Protein AF-A0A7R9IM80-F1 (afdb_monomer)

Nearest PDB structures (foldseek):
  7urf-assembly1_A  TM=5.739E-01  e=1.496E-06  Homo sapiens

Secondary structure (DSSP, 8-state):
--SSTTSGGG--S--THHHHHHHHHHHHHHHHHTHHHHHHHHHHHHHHHHHHHTT--HHHHHHHHHHHHHHHH-THHHHHTT--HHHHHHHHHHHHHHHHHHHHHHHHHHHSPP----HHHHHHHHHHHT-GGGSSSS----HHHIIIIIIIS--HHHHHHHHHHHHHHHHHHHHHHHHHHHHHHHHTT--PPPPPPPGGG---HHHHHHHH-HHHHHHHHHTHHHHHHHHHHHHHHHHHHHHHHHHSSS--

Foldseek 3Di:
DPPPPPPVVPDPPQDLVLLVVLLVVLLVVLCVLQNDVLSVVLVVLLVVLLVVLLVLDPVVLVVSLVVLVVVLPPCVVVVVRPDDPRSSLQSSLLSVLLSVLSSLVSVVSSVDPDDDDDPSVSSLSSSLSRRPVPRRHDDDDHSVCCCVVRRRPDDPVNVVVVVVVVLQVVLVVQQVPVVVVCVVCVVVVHNDDDAADDPVVDPDPVCRCCRRPVPVVVVCVVVVVVVVVVVVVVVVVVVVVVVVVVVVPPDD

Radius of gyration: 26.06 Å; Cα contacts (8 Å, |Δi|>4): 182; chains: 1; bounding box: 86×68×61 Å

Solvent-accessible surface area (backbone atoms only — not comparable to full-atom values): 14458 Å² total; per-residue (Å²): 146,87,78,77,81,72,66,75,81,65,67,76,71,85,61,66,60,60,31,51,48,36,32,51,54,34,50,53,51,35,39,71,61,51,26,65,68,54,42,52,58,57,50,49,55,50,55,50,46,57,62,53,37,74,70,56,44,67,66,60,53,51,49,52,50,52,49,50,53,50,54,71,70,41,65,70,62,60,65,73,65,76,63,57,75,66,38,46,52,51,50,52,39,31,40,56,46,31,52,52,42,38,50,52,42,36,52,53,54,51,71,43,78,94,72,82,92,47,70,71,56,52,47,43,49,47,14,58,43,34,30,57,89,41,32,67,57,64,80,89,74,53,61,66,57,43,51,49,65,58,52,68,64,58,48,73,68,52,52,55,50,49,56,49,49,52,55,49,50,53,49,49,52,47,47,54,57,51,41,53,55,34,54,53,36,43,73,73,74,38,91,52,72,78,74,53,52,62,69,92,77,52,91,45,74,85,51,38,51,57,45,44,39,47,61,61,41,55,49,54,64,72,47,44,67,65,65,43,52,70,51,49,65,54,55,57,54,55,51,54,54,54,56,55,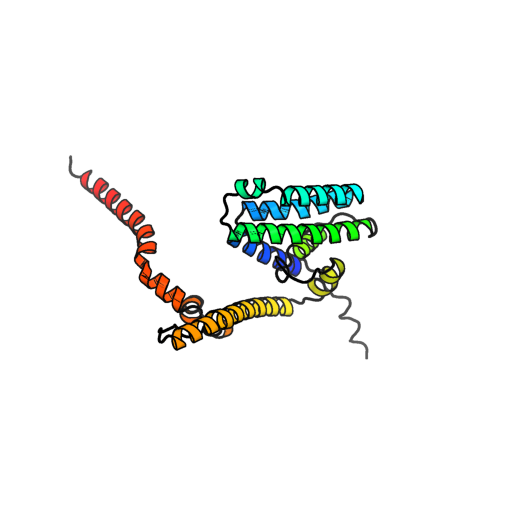59,65,65,70,72,80,82,126

pLDDT: mean 79.19, std 17.47, range [33.47, 96.19]

Mean predicted aligned error: 13.37 Å

Organism: NCBI:txid61484

Sequence (252 aa):
MVQADNEENNMPGPSNVVPVWYLSVSLLFMLINVGLHGTVYVLILPCALYLLSELRSCTIIWGTVLAAIFILNVEHIMISFDLAEGPHYMLFLCQAWTIIRSLNFSLDRIAAPVSIPNLSELITMLAYCFYFPTLILGPLLTYQNFKTGVVAEMGSWSLYGLGYCMGQFFMLKYVVMYGLMGTIARAENINAPQHPKCIARISLYSDMWRYFDEGLYRFLLRWDTFLKFGRFQQHDFTVSLYTQYSIGVDLG

InterPro domains:
  IPR004299 Membrane bound O-acyl transferase, MBOAT [PF03062] (64-176)
  IPR051085 Membrane-bound O-acyltransferase [PTHR13285] (154-222)

Structure (mmCIF, N/CA/C/O backbone):
data_AF-A0A7R9IM80-F1
#
_entry.id   AF-A0A7R9IM80-F1
#
loop_
_atom_site.group_PDB
_atom_site.id
_atom_site.type_symbol
_atom_site.label_atom_id
_atom_site.label_alt_id
_atom_site.label_comp_id
_atom_site.label_asym_id
_atom_site.label_entity_id
_atom_site.label_seq_id
_atom_site.pdbx_PDB_ins_code
_atom_site.Cartn_x
_atom_site.Cartn_y
_atom_site.Cartn_z
_atom_site.occupancy
_atom_site.B_iso_or_equiv
_atom_site.auth_seq_id
_atom_site.auth_comp_id
_atom_site.auth_asym_id
_atom_site.auth_atom_id
_atom_site.pdbx_PDB_model_num
ATOM 1 N N . MET A 1 1 ? -45.362 -5.734 -9.317 1.00 38.69 1 MET A N 1
ATOM 2 C CA . MET A 1 1 ? -44.543 -4.697 -8.650 1.00 38.69 1 MET A CA 1
ATOM 3 C C . MET A 1 1 ? -44.110 -5.176 -7.254 1.00 38.69 1 MET A C 1
ATOM 5 O O . MET A 1 1 ? -44.214 -4.424 -6.303 1.00 38.69 1 MET A O 1
ATOM 9 N N . VAL A 1 2 ? -43.672 -6.441 -7.120 1.00 43.28 2 VAL A N 1
ATOM 10 C CA . VAL A 1 2 ? -43.334 -7.090 -5.826 1.00 43.28 2 VAL A CA 1
ATOM 11 C C . VAL A 1 2 ? -42.156 -8.062 -6.024 1.00 43.28 2 VAL A C 1
ATOM 13 O O . VAL A 1 2 ? -42.229 -9.233 -5.678 1.00 43.28 2 VAL A O 1
ATOM 16 N N . GLN A 1 3 ? -41.092 -7.629 -6.704 1.00 35.62 3 GLN A N 1
ATOM 17 C CA . GLN A 1 3 ? -39.962 -8.528 -6.998 1.00 35.62 3 GLN A CA 1
ATOM 18 C C . GLN A 1 3 ? -38.580 -7.869 -6.913 1.00 35.62 3 GLN A C 1
ATOM 20 O O . GLN A 1 3 ? -37.598 -8.534 -7.202 1.00 35.62 3 GLN A O 1
ATOM 25 N N . ALA A 1 4 ? -38.497 -6.603 -6.489 1.00 41.38 4 ALA A N 1
ATOM 26 C CA . ALA A 1 4 ? -37.225 -5.891 -6.331 1.00 41.38 4 ALA A CA 1
ATOM 27 C C . ALA A 1 4 ? -36.682 -5.909 -4.885 1.00 41.38 4 ALA A C 1
ATOM 29 O O . ALA A 1 4 ? -35.484 -5.760 -4.697 1.00 41.38 4 ALA A O 1
ATOM 30 N N . ASP A 1 5 ? -37.520 -6.175 -3.875 1.00 37.12 5 ASP A N 1
ATOM 31 C CA . ASP A 1 5 ? -37.133 -6.002 -2.459 1.00 37.12 5 ASP A CA 1
ATOM 32 C C . ASP A 1 5 ? -36.542 -7.266 -1.798 1.00 37.12 5 ASP A C 1
ATOM 34 O O . ASP A 1 5 ? -36.168 -7.246 -0.627 1.00 37.12 5 ASP A O 1
ATOM 38 N N . ASN A 1 6 ? -36.447 -8.390 -2.520 1.00 34.50 6 ASN A N 1
ATOM 39 C CA . ASN A 1 6 ? -35.966 -9.661 -1.954 1.00 34.50 6 ASN A CA 1
ATOM 40 C C . ASN A 1 6 ? -34.487 -9.972 -2.241 1.00 34.50 6 ASN A C 1
ATOM 42 O O . ASN A 1 6 ? -33.955 -10.906 -1.645 1.00 34.50 6 ASN A O 1
ATOM 46 N N . GLU A 1 7 ? -33.807 -9.215 -3.107 1.00 39.25 7 GLU A N 1
ATOM 47 C CA . GLU A 1 7 ? -32.375 -9.430 -3.393 1.00 39.25 7 GLU A CA 1
ATOM 48 C C . GLU A 1 7 ? -31.441 -8.636 -2.467 1.00 39.25 7 GLU A C 1
ATOM 50 O O . GLU A 1 7 ? -30.290 -9.025 -2.279 1.00 39.25 7 GLU A O 1
ATOM 55 N N . GLU A 1 8 ? -31.933 -7.586 -1.802 1.00 36.44 8 GLU A N 1
ATOM 56 C CA . GLU A 1 8 ? -31.120 -6.762 -0.893 1.00 36.44 8 GLU A CA 1
ATOM 57 C C . GLU A 1 8 ? -30.824 -7.466 0.449 1.00 36.44 8 GLU A C 1
ATOM 59 O O . GLU A 1 8 ? -29.822 -7.188 1.106 1.00 36.44 8 GLU A O 1
ATOM 64 N N . ASN A 1 9 ? -31.633 -8.467 0.818 1.00 33.47 9 ASN A N 1
ATOM 65 C CA . ASN A 1 9 ? -31.502 -9.222 2.071 1.00 33.47 9 ASN A CA 1
ATOM 66 C C . ASN A 1 9 ? -30.551 -10.430 1.996 1.00 33.47 9 ASN A C 1
ATOM 68 O O . ASN A 1 9 ? -30.439 -11.176 2.968 1.00 33.47 9 ASN A O 1
ATOM 72 N N . ASN A 1 10 ? -29.870 -10.639 0.865 1.00 35.62 10 ASN A N 1
ATOM 73 C CA . ASN A 1 10 ? -28.963 -11.773 0.676 1.00 35.62 10 ASN A CA 1
ATOM 74 C C . ASN A 1 10 ? -27.544 -11.343 0.279 1.00 35.62 10 ASN A C 1
ATOM 76 O O . ASN A 1 10 ? -26.810 -12.120 -0.333 1.00 35.62 10 ASN A O 1
ATOM 80 N N . MET A 1 11 ? -27.144 -10.111 0.621 1.00 43.19 11 MET A N 1
ATOM 81 C CA . MET A 1 11 ? -25.744 -9.716 0.503 1.00 43.19 11 MET A CA 1
ATOM 82 C C . MET A 1 11 ? -24.905 -10.587 1.451 1.00 43.19 11 MET A C 1
ATOM 84 O O . MET A 1 11 ? -25.090 -10.511 2.671 1.00 43.19 11 MET A O 1
ATOM 88 N N . PRO A 1 12 ? -23.996 -11.434 0.929 1.00 48.28 12 PRO A N 1
ATOM 89 C CA . PRO A 1 12 ? -23.088 -12.186 1.780 1.00 48.28 12 PRO A CA 1
ATOM 90 C C . PRO A 1 12 ? -22.301 -11.190 2.636 1.00 48.28 12 PRO A C 1
ATOM 92 O O . PRO A 1 12 ? -21.860 -10.153 2.137 1.00 48.28 12 PRO A O 1
ATOM 95 N N . GLY A 1 13 ? -22.151 -11.491 3.931 1.00 51.50 13 GLY A N 1
ATOM 96 C CA . GLY A 1 13 ? -21.386 -10.655 4.859 1.00 51.50 13 GLY A CA 1
ATOM 97 C C . GLY A 1 13 ? -20.002 -10.298 4.297 1.00 51.50 13 GLY A C 1
ATOM 98 O O . GLY A 1 13 ? -19.501 -11.019 3.430 1.00 51.50 13 GLY A O 1
ATOM 99 N N . PRO A 1 14 ? -19.378 -9.199 4.764 1.00 56.97 14 PRO A N 1
ATOM 100 C CA . PRO A 1 14 ? -18.196 -8.613 4.137 1.00 56.97 14 PRO A CA 1
ATOM 101 C C . PRO A 1 14 ? -17.131 -9.683 3.912 1.00 56.97 14 PRO A C 1
ATOM 103 O O . PRO A 1 14 ? -16.528 -10.207 4.851 1.00 56.97 14 PRO A O 1
ATOM 106 N N . SER A 1 15 ? -16.954 -10.066 2.649 1.00 69.12 15 SER A N 1
ATOM 107 C CA . SER A 1 15 ? -16.045 -11.148 2.314 1.00 69.12 15 SER A CA 1
ATOM 108 C C . SER A 1 15 ? -14.614 -10.660 2.535 1.00 69.12 15 SER A C 1
ATOM 110 O O . SER A 1 15 ? -14.188 -9.645 1.986 1.00 69.12 15 SER A O 1
ATOM 112 N N . ASN A 1 16 ? -13.833 -11.399 3.324 1.00 80.69 16 ASN A N 1
ATOM 113 C CA . ASN A 1 16 ? -12.427 -11.056 3.573 1.00 80.69 16 ASN A CA 1
ATOM 114 C C . ASN A 1 16 ? -11.543 -11.222 2.319 1.00 80.69 16 ASN A C 1
ATOM 116 O O . ASN A 1 16 ? -10.345 -10.968 2.375 1.00 80.69 16 ASN A O 1
ATOM 120 N N . VAL A 1 17 ? -12.113 -11.640 1.185 1.00 85.19 17 VAL A N 1
ATOM 121 C CA . VAL A 1 17 ? -11.394 -11.940 -0.057 1.00 85.19 17 VAL A CA 1
ATOM 122 C C . VAL A 1 17 ? -10.680 -10.703 -0.598 1.00 85.19 17 VAL A C 1
ATOM 124 O O . VAL A 1 17 ? -9.496 -10.779 -0.919 1.00 85.19 17 VAL A O 1
ATOM 127 N N . VAL A 1 18 ? -11.367 -9.559 -0.660 1.00 86.06 18 VAL A N 1
ATOM 128 C CA . VAL A 1 18 ? -10.803 -8.317 -1.211 1.00 86.06 18 VAL A CA 1
ATOM 129 C C . VAL A 1 18 ? -9.655 -7.783 -0.336 1.00 86.06 18 VAL A C 1
ATOM 131 O O . VAL A 1 18 ? -8.563 -7.571 -0.869 1.00 86.06 18 VAL A O 1
ATOM 134 N N . PRO A 1 19 ? -9.814 -7.640 0.998 1.00 89.88 19 PRO A N 1
ATOM 135 C CA . PRO A 1 19 ? -8.701 -7.300 1.885 1.00 89.88 19 PRO A CA 1
ATOM 136 C C . PRO A 1 19 ? -7.502 -8.252 1.779 1.00 89.88 19 PRO A C 1
ATOM 138 O O . PRO A 1 19 ? -6.363 -7.798 1.671 1.00 89.88 19 PRO A O 1
ATOM 141 N N . VAL A 1 20 ? -7.748 -9.569 1.770 1.00 90.44 20 VAL A N 1
ATOM 142 C CA . VAL A 1 20 ? -6.684 -10.582 1.664 1.00 90.44 20 VAL A CA 1
ATOM 143 C C . VAL A 1 20 ? -5.943 -10.459 0.337 1.00 90.44 20 VAL A C 1
ATOM 145 O O . VAL A 1 20 ? -4.715 -10.529 0.320 1.00 90.44 20 VAL A O 1
ATOM 148 N N . TRP A 1 21 ? -6.662 -10.224 -0.762 1.00 88.69 21 TRP A N 1
ATOM 149 C CA . TRP A 1 21 ? -6.054 -10.003 -2.068 1.00 88.69 21 TRP A CA 1
ATOM 150 C C . TRP A 1 21 ? -5.096 -8.808 -2.047 1.00 88.69 21 TRP A C 1
ATOM 152 O O . TRP A 1 21 ? -3.919 -8.973 -2.370 1.00 88.69 21 TRP A O 1
ATOM 162 N N . TYR A 1 22 ? -5.553 -7.633 -1.599 1.00 89.69 22 TYR A N 1
ATOM 163 C CA . TYR A 1 22 ? -4.697 -6.443 -1.524 1.00 89.69 22 TYR A CA 1
ATOM 164 C C . TYR A 1 22 ? -3.470 -6.657 -0.647 1.00 89.69 22 TYR A C 1
ATOM 166 O O . TYR A 1 22 ? -2.357 -6.324 -1.057 1.00 89.69 22 TYR A O 1
ATOM 174 N N . LEU A 1 23 ? -3.669 -7.253 0.531 1.00 93.00 23 LEU A N 1
ATOM 175 C CA . LEU A 1 23 ? -2.577 -7.562 1.440 1.00 93.00 23 LEU A CA 1
ATOM 176 C C . LEU A 1 23 ? -1.569 -8.510 0.777 1.00 93.00 23 LEU A C 1
ATOM 178 O O . LEU A 1 23 ? -0.372 -8.248 0.819 1.00 93.00 23 LEU A O 1
ATOM 182 N N . SER A 1 24 ? -2.034 -9.566 0.106 1.00 92.00 24 SER A N 1
ATOM 183 C CA . SER A 1 24 ? -1.156 -10.538 -0.556 1.00 92.00 24 SER A CA 1
ATOM 184 C C . SER A 1 24 ? -0.311 -9.914 -1.672 1.00 92.00 24 SER A C 1
ATOM 186 O O . SER A 1 24 ? 0.896 -10.148 -1.727 1.00 92.00 24 SER A O 1
ATOM 188 N N . VAL A 1 25 ? -0.911 -9.063 -2.512 1.00 90.62 25 VAL A N 1
ATOM 189 C CA . VAL A 1 25 ? -0.217 -8.382 -3.615 1.00 90.62 25 VAL A CA 1
ATOM 190 C C . VAL A 1 25 ? 0.841 -7.422 -3.076 1.00 90.62 25 VAL A C 1
ATOM 192 O O . VAL A 1 25 ? 1.983 -7.438 -3.540 1.00 90.62 25 VAL A O 1
ATOM 195 N N . SER A 1 26 ? 0.494 -6.617 -2.072 1.00 93.12 26 SER A N 1
ATOM 196 C CA . SER A 1 26 ? 1.428 -5.661 -1.476 1.00 93.12 26 SER A CA 1
ATOM 197 C C . SER A 1 26 ? 2.561 -6.341 -0.715 1.00 93.12 26 SER A C 1
ATOM 199 O O . SER A 1 26 ? 3.707 -5.907 -0.822 1.00 93.12 26 SER A O 1
ATOM 201 N N . LEU A 1 27 ? 2.281 -7.431 0.004 1.00 94.00 27 LEU A N 1
ATOM 202 C CA . LEU A 1 27 ? 3.319 -8.210 0.681 1.00 94.00 27 LEU A CA 1
ATOM 203 C C . LEU A 1 27 ? 4.260 -8.879 -0.314 1.00 94.00 27 LEU A C 1
ATOM 205 O O . LEU A 1 27 ? 5.471 -8.813 -0.129 1.00 94.00 27 LEU A O 1
ATOM 209 N N . LEU A 1 28 ? 3.736 -9.459 -1.396 1.00 93.50 28 LEU A N 1
ATOM 210 C CA . LEU A 1 28 ? 4.568 -10.020 -2.458 1.00 93.50 28 LEU A CA 1
ATOM 211 C C . LEU A 1 28 ? 5.473 -8.948 -3.079 1.00 93.50 28 LEU A C 1
ATOM 213 O O . LEU A 1 28 ? 6.667 -9.176 -3.263 1.00 93.50 28 LEU A O 1
ATOM 217 N N . PHE A 1 29 ? 4.926 -7.764 -3.357 1.00 90.69 29 PHE A N 1
ATOM 218 C CA . PHE A 1 29 ? 5.700 -6.639 -3.872 1.00 90.69 29 PHE A CA 1
ATOM 219 C C . PHE A 1 29 ? 6.821 -6.218 -2.908 1.00 90.69 29 PHE A C 1
ATOM 221 O O . P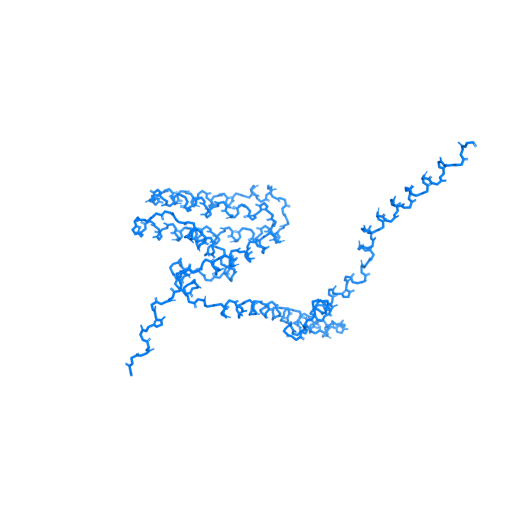HE A 1 29 ? 7.961 -6.041 -3.340 1.00 90.69 29 PHE A O 1
ATOM 228 N N . MET A 1 30 ? 6.528 -6.099 -1.612 1.00 90.31 30 MET A N 1
ATOM 229 C CA . MET A 1 30 ? 7.526 -5.751 -0.595 1.00 90.31 30 MET A CA 1
ATOM 230 C C . MET A 1 30 ? 8.601 -6.834 -0.452 1.00 90.31 30 MET A C 1
ATOM 232 O O . MET A 1 30 ? 9.787 -6.512 -0.405 1.00 90.31 30 MET A O 1
ATOM 236 N N . LEU A 1 31 ? 8.213 -8.112 -0.485 1.00 91.69 31 LEU A N 1
ATOM 237 C CA . LEU A 1 31 ? 9.147 -9.238 -0.435 1.00 91.69 31 LEU A CA 1
ATOM 238 C C . LEU A 1 31 ? 10.114 -9.239 -1.624 1.00 91.69 31 LEU A C 1
ATOM 240 O O . LEU A 1 31 ? 11.288 -9.538 -1.437 1.00 91.69 31 LEU A O 1
ATOM 244 N N . IL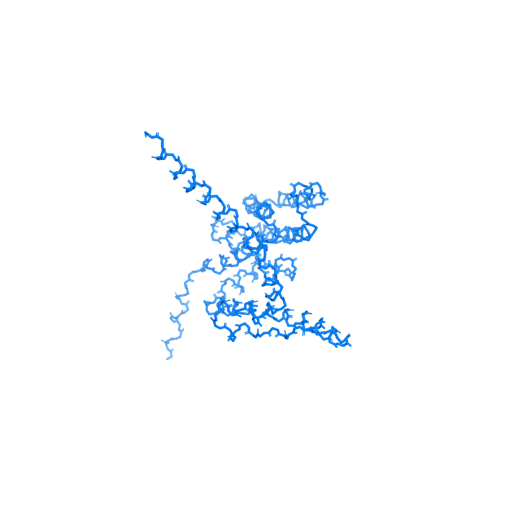E A 1 32 ? 9.647 -8.880 -2.823 1.00 89.06 32 ILE A N 1
ATOM 245 C CA . ILE A 1 32 ? 10.491 -8.828 -4.026 1.00 89.06 32 ILE A CA 1
ATOM 246 C C . ILE A 1 32 ? 11.437 -7.619 -4.003 1.00 89.06 32 ILE A C 1
ATOM 248 O O . ILE A 1 32 ? 12.593 -7.751 -4.393 1.00 89.06 32 ILE A O 1
ATOM 252 N N . ASN A 1 33 ? 10.961 -6.444 -3.577 1.00 85.12 33 ASN A N 1
ATOM 253 C CA . ASN A 1 33 ? 11.733 -5.198 -3.702 1.00 85.12 33 ASN A CA 1
ATOM 254 C C . ASN A 1 33 ? 12.621 -4.899 -2.489 1.00 85.12 33 ASN A C 1
ATOM 256 O O . ASN A 1 33 ? 13.682 -4.304 -2.646 1.00 85.12 33 ASN A O 1
ATOM 260 N N . VAL A 1 34 ? 12.184 -5.280 -1.289 1.00 85.69 34 VAL A N 1
ATOM 261 C CA . VAL A 1 34 ? 12.857 -4.962 -0.019 1.00 85.69 34 VAL A CA 1
ATOM 262 C C . VAL A 1 34 ? 13.361 -6.230 0.681 1.00 85.69 34 VAL A C 1
ATOM 264 O O . VAL A 1 34 ? 14.281 -6.177 1.492 1.00 85.69 34 VAL A O 1
ATOM 267 N N . GLY A 1 35 ? 12.790 -7.393 0.372 1.00 87.75 35 GLY A N 1
ATOM 268 C CA . GLY A 1 35 ? 13.150 -8.653 1.016 1.00 87.75 35 GLY A CA 1
ATOM 269 C C . GLY A 1 35 ? 12.370 -8.925 2.304 1.00 87.75 35 GLY A C 1
ATOM 270 O O . GLY A 1 35 ? 11.514 -8.151 2.746 1.00 87.75 35 GLY A O 1
ATOM 271 N N . LEU A 1 36 ? 12.663 -10.075 2.917 1.00 88.75 36 LEU A N 1
ATOM 272 C CA . LEU A 1 36 ? 11.927 -10.584 4.078 1.00 88.75 36 LEU A CA 1
ATOM 273 C C . LEU A 1 36 ? 12.078 -9.684 5.309 1.00 88.75 36 LEU A C 1
ATOM 275 O O . LEU A 1 36 ? 11.080 -9.336 5.936 1.00 88.75 36 LEU A O 1
ATOM 279 N N . HIS A 1 37 ? 13.306 -9.280 5.636 1.00 86.38 37 HIS A N 1
ATOM 280 C CA . HIS A 1 37 ? 13.594 -8.504 6.845 1.00 86.38 37 HIS A CA 1
ATOM 281 C C . HIS A 1 37 ? 12.881 -7.148 6.851 1.00 86.38 37 HIS A C 1
ATOM 283 O O . HIS A 1 37 ? 12.208 -6.818 7.827 1.00 86.38 37 HIS A O 1
ATOM 289 N N . GLY A 1 38 ? 12.949 -6.403 5.743 1.00 88.12 38 GLY A N 1
ATOM 290 C CA . GLY A 1 38 ? 12.239 -5.130 5.620 1.00 88.12 38 GLY A CA 1
ATOM 291 C C . GLY A 1 38 ? 10.720 -5.303 5.630 1.00 88.12 38 GLY A C 1
ATOM 292 O O . GLY A 1 38 ? 10.021 -4.532 6.280 1.00 88.12 38 GLY A O 1
ATOM 293 N N . THR A 1 39 ? 10.194 -6.357 4.997 1.00 91.44 39 THR A N 1
ATOM 294 C CA . THR A 1 39 ? 8.747 -6.636 5.020 1.00 91.44 39 THR A CA 1
ATOM 295 C C . THR A 1 39 ? 8.248 -6.922 6.439 1.00 91.44 39 THR A C 1
ATOM 297 O O . THR A 1 39 ? 7.226 -6.378 6.857 1.00 91.44 39 THR A O 1
ATOM 300 N N . VAL A 1 40 ? 8.986 -7.730 7.209 1.00 92.06 40 VAL A N 1
ATOM 301 C CA . VAL A 1 40 ? 8.666 -8.006 8.618 1.00 92.06 40 VAL A CA 1
ATOM 302 C C . VAL A 1 40 ? 8.743 -6.726 9.451 1.00 92.06 40 VAL A C 1
ATOM 304 O O . VAL A 1 40 ? 7.832 -6.465 10.232 1.00 92.06 40 VAL A O 1
ATOM 307 N N . TYR A 1 41 ? 9.769 -5.895 9.245 1.00 90.38 41 TYR A N 1
ATOM 308 C CA . TYR A 1 41 ? 9.905 -4.608 9.930 1.00 90.38 41 TYR A CA 1
ATOM 309 C C . TYR A 1 41 ? 8.676 -3.704 9.731 1.00 90.38 41 TYR A C 1
ATOM 311 O O . TYR A 1 41 ? 8.118 -3.214 10.715 1.00 90.38 41 TYR A O 1
ATOM 319 N N . VAL A 1 42 ? 8.190 -3.557 8.491 1.00 91.94 42 VAL A N 1
ATOM 320 C CA . VAL A 1 42 ? 7.011 -2.716 8.208 1.00 91.94 42 VAL A CA 1
ATOM 321 C C . VAL A 1 42 ? 5.727 -3.294 8.797 1.00 91.94 42 VAL A C 1
ATOM 323 O O . VAL A 1 42 ? 4.845 -2.540 9.199 1.00 91.94 42 VAL A O 1
ATOM 326 N N . LEU A 1 43 ? 5.615 -4.621 8.901 1.00 94.38 43 LEU A N 1
ATOM 327 C CA . LEU A 1 43 ? 4.443 -5.290 9.473 1.00 94.38 43 LEU A CA 1
ATOM 328 C C . LEU A 1 43 ? 4.343 -5.188 10.998 1.00 94.38 43 LEU A C 1
ATOM 330 O O . LEU A 1 43 ? 3.235 -5.234 11.535 1.00 94.38 43 LEU A O 1
ATOM 334 N N . ILE A 1 44 ? 5.466 -5.051 11.707 1.00 93.12 44 ILE A N 1
ATOM 335 C CA . ILE A 1 44 ? 5.471 -5.024 13.177 1.00 93.12 44 ILE A CA 1
ATOM 336 C C . ILE A 1 44 ? 4.653 -3.845 13.709 1.00 93.12 44 ILE A C 1
ATOM 338 O O . ILE A 1 44 ? 3.829 -4.025 14.605 1.00 93.12 44 ILE A O 1
ATOM 342 N N . LEU A 1 45 ? 4.844 -2.649 13.150 1.00 93.75 45 LEU A N 1
ATOM 343 C CA . LEU A 1 45 ? 4.185 -1.439 13.640 1.00 93.75 45 LEU A CA 1
ATOM 344 C C . LEU A 1 45 ? 2.643 -1.475 13.556 1.00 93.75 45 LEU A C 1
ATOM 346 O O . LEU A 1 45 ? 2.012 -1.250 14.590 1.00 93.75 45 LEU A O 1
ATOM 350 N N . PRO A 1 46 ? 2.003 -1.725 12.393 1.00 95.50 46 PRO A N 1
ATOM 351 C CA . PRO A 1 46 ? 0.543 -1.759 12.303 1.00 95.50 46 PRO A CA 1
ATOM 352 C C . PRO A 1 46 ? -0.054 -2.852 13.198 1.00 95.50 46 PRO A C 1
ATOM 354 O O . PRO A 1 46 ? -1.076 -2.622 13.843 1.00 95.50 46 PRO A O 1
ATOM 357 N N . CYS A 1 47 ? 0.606 -4.010 13.311 1.00 95.12 47 CYS A N 1
ATOM 358 C CA . CYS A 1 47 ? 0.194 -5.077 14.224 1.00 95.12 47 CYS A CA 1
ATOM 359 C C . CYS A 1 47 ? 0.286 -4.647 15.697 1.00 95.12 47 CYS A C 1
ATOM 361 O O . CYS A 1 47 ? -0.645 -4.880 16.467 1.00 95.12 47 CYS A O 1
ATOM 363 N N . ALA A 1 48 ? 1.376 -3.985 16.096 1.00 94.62 48 ALA A N 1
ATOM 364 C CA . ALA A 1 48 ? 1.541 -3.480 17.455 1.00 94.62 48 ALA A CA 1
ATOM 365 C C . ALA A 1 48 ? 0.500 -2.400 17.791 1.00 94.62 48 ALA A C 1
ATOM 367 O O . ALA A 1 48 ? -0.124 -2.459 18.849 1.00 94.62 48 ALA A O 1
ATOM 368 N N . LEU A 1 49 ? 0.260 -1.449 16.882 1.00 94.62 49 LEU A N 1
ATOM 369 C CA . LEU A 1 49 ? -0.738 -0.393 17.076 1.00 94.62 49 LEU A CA 1
ATOM 370 C C . LEU A 1 49 ? -2.169 -0.938 17.127 1.00 94.62 49 LEU A C 1
ATOM 372 O O . LEU A 1 49 ? -2.959 -0.435 17.920 1.00 94.62 49 LEU A O 1
ATOM 376 N N . TYR A 1 50 ? -2.490 -1.998 16.376 1.00 94.56 50 TYR A N 1
ATOM 377 C CA . TYR A 1 50 ? -3.769 -2.702 16.520 1.00 94.56 50 TYR A CA 1
ATOM 378 C C . TYR A 1 50 ? -3.976 -3.200 17.953 1.00 94.56 50 TYR A C 1
ATOM 380 O O . TYR A 1 50 ? -4.982 -2.882 18.580 1.00 94.56 50 TYR A O 1
ATOM 388 N N . LEU A 1 51 ? -2.992 -3.920 18.500 1.00 93.81 51 LEU A N 1
ATOM 389 C CA . LEU A 1 51 ? -3.074 -4.468 19.855 1.00 93.81 51 LEU A CA 1
ATOM 390 C C . LEU A 1 51 ? -3.118 -3.366 20.921 1.00 93.81 51 LEU A C 1
ATOM 392 O O . LEU A 1 51 ? -3.890 -3.453 21.871 1.00 93.81 51 LEU A O 1
ATOM 396 N N . LEU A 1 52 ? -2.324 -2.305 20.758 1.00 94.38 52 LEU A N 1
ATOM 397 C CA . LEU A 1 52 ? -2.315 -1.169 21.684 1.00 94.38 52 LEU A CA 1
ATOM 398 C C . LEU A 1 52 ? -3.595 -0.328 21.598 1.00 94.38 52 LEU A C 1
ATOM 400 O O . LEU A 1 52 ? -3.962 0.311 22.585 1.00 94.38 52 LEU A O 1
ATOM 404 N N . SER A 1 53 ? -4.298 -0.341 20.460 1.00 92.69 53 SER A N 1
ATOM 405 C CA . SER A 1 53 ? -5.571 0.374 20.304 1.00 92.69 53 SER A CA 1
ATOM 406 C C . SER A 1 53 ? -6.677 -0.177 21.213 1.00 92.69 53 SER A C 1
ATOM 408 O O . SER A 1 53 ? -7.567 0.577 21.609 1.00 92.69 53 SER A O 1
ATOM 410 N N . GLU A 1 54 ? -6.558 -1.433 21.661 1.00 90.38 54 GLU A N 1
ATOM 411 C CA . GLU A 1 54 ? -7.455 -2.046 22.652 1.00 90.38 54 GLU A CA 1
ATOM 412 C C . GLU A 1 54 ? -7.363 -1.372 24.033 1.00 90.38 54 GLU A C 1
ATOM 414 O O . GLU A 1 54 ? -8.329 -1.368 24.793 1.00 90.38 54 GLU A O 1
ATOM 419 N N . LEU A 1 55 ? -6.233 -0.722 24.349 1.00 91.25 55 LEU A N 1
ATOM 420 C CA . LEU A 1 55 ? -6.063 0.051 25.588 1.00 91.25 55 LEU A CA 1
ATOM 421 C C . LEU A 1 55 ? -6.796 1.400 25.552 1.00 91.25 55 LEU A C 1
ATOM 423 O O . LEU A 1 55 ? -6.889 2.081 26.572 1.00 91.25 55 LEU A O 1
ATOM 427 N N . ARG A 1 56 ? -7.279 1.808 24.372 1.00 90.69 56 ARG A N 1
ATOM 428 C CA . ARG A 1 56 ? -8.066 3.024 24.121 1.00 90.69 56 ARG A CA 1
ATOM 429 C C . ARG A 1 56 ? -7.465 4.333 24.652 1.00 90.69 56 ARG A C 1
ATOM 431 O O . ARG A 1 56 ? -8.182 5.297 24.909 1.00 90.69 56 ARG A O 1
ATOM 438 N N . SER A 1 57 ? -6.144 4.386 24.798 1.00 93.31 57 SER A N 1
ATOM 439 C CA . SER A 1 57 ? -5.424 5.555 25.301 1.00 93.31 57 SER A CA 1
ATOM 440 C C . SER A 1 57 ? -4.715 6.290 24.170 1.00 93.31 57 SER A C 1
ATOM 442 O O . SER A 1 57 ? -3.769 5.767 23.577 1.00 93.31 57 SER A O 1
ATOM 444 N N . CYS A 1 58 ? -5.116 7.540 23.914 1.00 94.12 58 CYS A N 1
ATOM 445 C CA . CYS A 1 58 ? -4.456 8.394 22.924 1.00 94.12 58 CYS A CA 1
ATOM 446 C C . CYS A 1 58 ? -2.961 8.564 23.226 1.00 94.12 58 CYS A C 1
ATOM 448 O O . CYS A 1 58 ? -2.148 8.531 22.309 1.00 94.12 58 CYS A O 1
ATOM 450 N N . THR A 1 59 ? -2.581 8.697 24.500 1.00 92.81 59 THR A N 1
ATOM 451 C CA . THR A 1 59 ? -1.184 8.912 24.903 1.00 92.81 59 THR A CA 1
ATOM 452 C C . THR A 1 59 ? -0.290 7.732 24.530 1.00 92.81 59 THR A C 1
ATOM 454 O O . THR A 1 59 ? 0.820 7.942 24.048 1.00 92.81 59 THR A O 1
ATOM 457 N N . ILE A 1 60 ? -0.773 6.496 24.701 1.00 94.56 60 ILE A N 1
ATOM 458 C CA . ILE A 1 60 ? -0.011 5.288 24.343 1.00 94.56 60 ILE A CA 1
ATOM 459 C C . ILE A 1 60 ? 0.190 5.217 22.825 1.00 94.56 60 ILE A C 1
ATOM 461 O O . ILE A 1 60 ? 1.302 4.954 22.363 1.00 94.56 60 ILE A O 1
ATOM 465 N N . ILE A 1 61 ? -0.861 5.501 22.049 1.00 95.31 61 ILE A N 1
ATOM 466 C CA . ILE A 1 61 ? -0.789 5.513 20.582 1.00 95.31 61 ILE A CA 1
ATOM 467 C C . ILE A 1 61 ? 0.178 6.591 20.089 1.00 95.31 61 ILE A C 1
ATOM 469 O O . ILE A 1 61 ? 1.099 6.281 19.335 1.00 95.31 61 ILE A O 1
ATOM 473 N N . TRP A 1 62 ? 0.025 7.834 20.553 1.00 94.31 62 TRP A N 1
ATOM 474 C CA . TRP A 1 62 ? 0.920 8.933 20.183 1.00 94.31 62 TRP A CA 1
ATOM 475 C C . TRP A 1 62 ? 2.366 8.658 20.597 1.00 94.31 62 TRP A C 1
ATOM 477 O O . TRP A 1 62 ? 3.268 8.874 19.795 1.00 94.31 62 TRP A O 1
ATOM 487 N N . GLY A 1 63 ? 2.595 8.121 21.800 1.00 95.62 63 GLY A N 1
ATOM 488 C CA . GLY A 1 63 ? 3.929 7.734 22.261 1.00 95.62 63 GLY A CA 1
ATOM 489 C C . GLY A 1 63 ? 4.571 6.665 21.374 1.00 95.62 63 GLY A C 1
ATOM 490 O O . GLY A 1 63 ? 5.727 6.805 20.983 1.00 95.62 63 GLY A O 1
ATOM 491 N N . THR A 1 64 ? 3.807 5.641 20.985 1.00 94.12 64 THR A N 1
ATOM 492 C CA . THR A 1 64 ? 4.282 4.570 20.089 1.00 94.12 64 THR A CA 1
ATOM 493 C C . THR A 1 64 ? 4.595 5.104 18.690 1.00 94.12 64 THR A C 1
ATOM 495 O O . THR A 1 64 ? 5.619 4.751 18.109 1.00 94.12 64 THR A O 1
ATOM 498 N N . VAL A 1 65 ? 3.752 5.991 18.155 1.00 94.69 65 VAL A N 1
ATOM 499 C CA . VAL A 1 65 ? 3.973 6.628 16.848 1.00 94.69 65 VAL A CA 1
ATOM 500 C C . VAL A 1 65 ? 5.185 7.556 16.873 1.00 94.69 65 VAL A C 1
ATOM 502 O O . VAL A 1 65 ? 6.005 7.495 15.962 1.00 94.69 65 VAL A O 1
ATOM 505 N N . LEU A 1 66 ? 5.349 8.373 17.916 1.00 94.31 66 LEU A N 1
ATOM 506 C CA . LEU A 1 66 ? 6.524 9.233 18.077 1.00 94.31 66 LEU A CA 1
ATOM 507 C C . LEU A 1 66 ? 7.807 8.408 18.200 1.00 94.31 66 LEU A C 1
ATOM 509 O O . LEU A 1 66 ? 8.805 8.743 17.565 1.00 94.31 66 LEU A O 1
ATOM 513 N N . ALA A 1 67 ? 7.770 7.301 18.946 1.00 92.62 67 ALA A N 1
ATOM 514 C CA . ALA A 1 67 ? 8.883 6.361 19.009 1.00 92.62 67 ALA A CA 1
ATOM 515 C C . ALA A 1 67 ? 9.182 5.750 17.631 1.00 92.62 67 ALA A C 1
ATOM 517 O O . ALA A 1 67 ? 10.340 5.704 17.231 1.00 92.62 67 ALA A O 1
ATOM 518 N N . ALA A 1 68 ? 8.161 5.349 16.866 1.00 91.31 68 ALA A N 1
ATOM 519 C CA . ALA A 1 68 ? 8.335 4.823 15.511 1.00 91.31 68 ALA A CA 1
ATOM 520 C C . ALA A 1 68 ? 8.916 5.866 14.539 1.00 91.31 68 ALA A C 1
ATOM 522 O O . ALA A 1 68 ? 9.777 5.525 13.733 1.00 91.31 68 ALA A O 1
ATOM 523 N N . ILE A 1 69 ? 8.495 7.132 14.632 1.00 91.19 69 ILE A N 1
ATOM 524 C CA . ILE A 1 69 ? 9.064 8.242 13.849 1.00 91.19 69 ILE A CA 1
ATOM 525 C C . ILE A 1 69 ? 10.518 8.488 14.256 1.00 91.19 69 ILE A C 1
ATOM 527 O O . ILE A 1 69 ? 11.367 8.671 13.389 1.00 91.19 69 ILE A O 1
ATOM 531 N N . PHE A 1 70 ? 10.828 8.473 15.552 1.00 89.69 70 PHE A N 1
ATOM 532 C CA . PHE A 1 70 ? 12.202 8.613 16.024 1.00 89.69 70 PHE A CA 1
ATOM 533 C C . PHE A 1 70 ? 13.085 7.485 15.479 1.00 89.69 70 PHE A C 1
ATOM 535 O O . PHE A 1 70 ? 14.101 7.760 14.855 1.00 89.69 70 PHE A O 1
ATOM 542 N N . ILE A 1 71 ? 12.641 6.233 15.616 1.00 86.38 71 ILE A N 1
ATOM 543 C CA . ILE A 1 71 ? 13.287 5.036 15.058 1.00 86.38 71 ILE A CA 1
ATOM 544 C C . ILE A 1 71 ? 13.502 5.182 13.546 1.00 86.38 71 ILE A C 1
ATOM 546 O O . ILE A 1 71 ? 14.588 4.890 13.061 1.00 86.38 71 ILE A O 1
ATOM 550 N N . LEU A 1 72 ? 12.503 5.675 12.808 1.00 84.56 72 LEU A N 1
ATOM 551 C CA . LEU A 1 72 ? 12.599 5.903 11.364 1.00 84.56 72 LEU A CA 1
ATOM 552 C C . LEU A 1 72 ? 13.670 6.946 10.992 1.00 84.56 72 LEU A C 1
ATOM 554 O O . LEU A 1 72 ? 14.288 6.831 9.939 1.00 84.56 72 LEU A O 1
ATOM 558 N N . ASN A 1 73 ? 13.889 7.950 11.845 1.00 82.00 73 ASN A N 1
ATOM 559 C CA . ASN A 1 73 ? 14.907 8.987 11.644 1.00 82.00 73 ASN A CA 1
ATOM 560 C C . ASN A 1 73 ? 16.302 8.573 12.145 1.00 82.00 73 ASN A C 1
ATOM 562 O O . ASN A 1 73 ? 17.280 9.260 11.858 1.00 82.00 73 ASN A O 1
ATOM 566 N N . VAL A 1 74 ? 16.420 7.472 12.891 1.00 82.38 74 VAL A N 1
ATOM 567 C CA . VAL A 1 74 ? 17.718 6.938 13.309 1.00 82.38 74 VAL A CA 1
ATOM 568 C C . VAL A 1 74 ? 18.310 6.135 12.151 1.00 82.38 74 VAL A C 1
ATOM 570 O O . VAL A 1 74 ? 17.941 4.987 11.904 1.00 82.38 74 VAL A O 1
ATOM 573 N N . GLU A 1 75 ? 19.290 6.731 11.469 1.00 63.28 75 GLU A N 1
ATOM 574 C CA . GLU A 1 75 ? 19.998 6.141 10.320 1.00 63.28 75 GLU A CA 1
ATOM 575 C C . GLU A 1 75 ? 20.616 4.759 10.613 1.00 63.28 75 GLU A C 1
ATOM 577 O O . GLU A 1 75 ? 20.858 3.973 9.703 1.00 63.28 75 GLU A O 1
ATOM 582 N N . HIS A 1 76 ? 20.828 4.397 11.881 1.00 61.81 76 HIS A N 1
ATOM 583 C CA . HIS A 1 76 ? 21.451 3.129 12.273 1.00 61.81 76 HIS A CA 1
ATOM 584 C C . HIS A 1 76 ? 20.657 1.871 11.865 1.00 61.81 76 HIS A C 1
ATOM 586 O O . HIS A 1 76 ? 21.242 0.801 11.671 1.00 61.81 76 HIS A O 1
ATOM 592 N N . ILE A 1 77 ? 19.335 1.981 11.697 1.00 60.44 77 ILE A N 1
ATOM 593 C CA . ILE A 1 77 ? 18.504 0.873 11.191 1.00 60.44 77 ILE A CA 1
ATOM 594 C C . ILE A 1 77 ? 18.759 0.634 9.699 1.00 60.44 77 ILE A C 1
ATOM 596 O O . ILE A 1 77 ? 18.694 -0.506 9.243 1.00 60.44 77 ILE A O 1
ATOM 600 N N . MET A 1 78 ? 19.141 1.679 8.960 1.00 54.47 78 MET A N 1
ATOM 601 C CA . MET A 1 78 ? 19.516 1.603 7.547 1.00 54.47 78 MET A CA 1
ATOM 602 C C . MET A 1 78 ? 20.762 0.727 7.351 1.00 54.47 78 MET A C 1
ATOM 604 O O . MET A 1 78 ? 20.770 -0.136 6.483 1.00 54.47 78 MET A O 1
ATOM 608 N N . ILE A 1 79 ? 21.764 0.856 8.226 1.00 57.84 79 ILE A N 1
ATOM 609 C CA . ILE A 1 79 ? 22.995 0.041 8.193 1.00 57.84 79 ILE A CA 1
ATOM 610 C C . ILE A 1 79 ? 22.712 -1.421 8.577 1.00 57.84 79 ILE A C 1
ATOM 612 O O . ILE A 1 79 ? 23.352 -2.342 8.081 1.00 57.84 79 ILE A O 1
ATOM 616 N N . SER A 1 80 ? 21.728 -1.649 9.450 1.00 63.00 80 SER A N 1
ATOM 617 C CA . SER A 1 80 ? 21.452 -2.969 10.036 1.00 63.00 80 SER A CA 1
ATOM 618 C C . SER A 1 80 ? 20.863 -3.981 9.048 1.00 63.00 80 SER A C 1
ATOM 620 O O . SER A 1 80 ? 20.883 -5.178 9.327 1.00 63.00 80 SER A O 1
ATOM 622 N N . PHE A 1 81 ? 20.315 -3.518 7.922 1.00 67.50 81 PHE A N 1
ATOM 623 C CA . PHE A 1 81 ? 19.650 -4.381 6.948 1.00 67.50 81 PHE A CA 1
ATOM 624 C C . PHE A 1 81 ? 20.440 -4.608 5.647 1.00 67.50 81 PHE A C 1
ATOM 626 O O . PHE A 1 81 ? 19.951 -5.359 4.807 1.00 67.50 81 PHE A O 1
ATOM 633 N N . ASP A 1 82 ? 21.620 -3.991 5.487 1.00 67.69 82 ASP A N 1
ATOM 634 C CA . ASP A 1 82 ? 22.531 -4.182 4.338 1.00 67.69 82 ASP A CA 1
ATOM 635 C C . ASP A 1 82 ? 21.824 -4.144 2.962 1.00 67.69 82 ASP A C 1
ATOM 637 O O . ASP A 1 82 ? 22.092 -4.964 2.083 1.00 67.69 82 ASP A O 1
ATOM 641 N N . LEU A 1 83 ? 20.850 -3.237 2.768 1.00 71.19 83 LEU A N 1
ATOM 642 C CA . LEU A 1 83 ? 20.208 -3.091 1.456 1.00 71.19 83 LEU A CA 1
ATOM 643 C C . LEU A 1 83 ? 21.003 -2.128 0.558 1.00 71.19 83 LEU A C 1
ATOM 645 O O . LEU A 1 83 ? 21.860 -1.356 0.977 1.00 71.19 83 LEU A O 1
ATOM 649 N N . ALA A 1 84 ? 20.681 -2.149 -0.733 1.00 70.81 84 ALA A N 1
ATOM 650 C CA . ALA A 1 84 ? 21.085 -1.090 -1.649 1.00 70.81 84 ALA A CA 1
ATOM 651 C C . ALA A 1 84 ? 20.266 0.198 -1.408 1.00 70.81 84 ALA A C 1
ATOM 653 O O . ALA A 1 84 ? 19.141 0.151 -0.901 1.00 70.81 84 ALA A O 1
ATOM 654 N N . GLU A 1 85 ? 20.787 1.351 -1.847 1.00 73.88 85 GLU A N 1
ATOM 655 C CA . GLU A 1 85 ? 20.161 2.677 -1.660 1.00 73.88 85 GLU A CA 1
ATOM 656 C C . GLU A 1 85 ? 18.691 2.746 -2.133 1.00 73.88 85 GLU A C 1
ATOM 658 O O . GLU A 1 85 ? 17.844 3.355 -1.479 1.00 73.88 85 GLU A O 1
ATOM 663 N N . GLY A 1 86 ? 18.355 2.082 -3.246 1.00 79.31 86 GLY A N 1
ATOM 664 C CA . GLY A 1 86 ? 16.997 2.078 -3.810 1.00 79.31 86 GLY A CA 1
ATOM 665 C C . GLY A 1 86 ? 15.947 1.415 -2.900 1.00 79.31 86 GLY A C 1
ATOM 666 O O . GLY A 1 86 ? 14.995 2.082 -2.482 1.00 79.31 86 GLY A O 1
ATOM 667 N N . PRO A 1 87 ? 16.097 0.119 -2.564 1.00 81.88 87 PRO A N 1
ATOM 668 C CA . PRO A 1 87 ? 15.230 -0.577 -1.610 1.00 81.88 87 PRO A CA 1
ATOM 669 C C . PRO A 1 87 ? 15.127 0.103 -0.240 1.00 81.88 87 PRO A C 1
ATOM 671 O O . PRO A 1 87 ? 14.050 0.096 0.360 1.00 81.88 87 PRO A O 1
ATOM 674 N N . HIS A 1 88 ? 16.206 0.736 0.235 1.00 81.69 88 HIS A N 1
ATOM 675 C CA . HIS A 1 88 ? 16.181 1.527 1.466 1.00 81.69 88 HIS A CA 1
ATOM 676 C C . HIS A 1 88 ? 15.188 2.686 1.398 1.00 81.69 88 HIS A C 1
ATOM 678 O O . HIS A 1 88 ? 14.373 2.855 2.307 1.00 81.69 88 HIS A O 1
ATOM 684 N N . TYR A 1 89 ? 15.209 3.456 0.309 1.00 83.81 89 TYR A N 1
ATOM 685 C CA . TYR A 1 89 ? 14.282 4.570 0.131 1.00 83.81 89 TYR A CA 1
ATOM 686 C C . TYR A 1 89 ? 12.822 4.097 0.050 1.00 83.81 89 TYR A C 1
ATOM 688 O O . TYR A 1 89 ? 11.933 4.691 0.664 1.00 83.81 89 TYR A O 1
ATOM 696 N N . MET A 1 90 ? 12.567 2.983 -0.648 1.00 86.75 90 MET A N 1
ATOM 697 C CA . MET A 1 90 ? 11.226 2.386 -0.709 1.00 86.75 90 MET A CA 1
ATOM 698 C C . MET A 1 90 ? 10.739 1.926 0.670 1.00 86.75 90 MET A C 1
ATOM 700 O O . MET A 1 90 ? 9.584 2.175 1.016 1.00 86.75 90 MET A O 1
ATOM 704 N N . LEU A 1 91 ? 11.613 1.299 1.466 1.00 87.00 91 LEU A N 1
ATOM 705 C CA . LEU A 1 91 ? 11.313 0.879 2.835 1.00 87.00 91 LEU A CA 1
ATOM 706 C C . LEU A 1 91 ? 10.973 2.078 3.727 1.00 87.00 91 LEU A C 1
ATOM 708 O O . LEU A 1 91 ? 9.954 2.050 4.416 1.00 87.00 91 LEU A O 1
ATOM 712 N N . PHE A 1 92 ? 11.779 3.142 3.669 1.00 87.94 92 PHE A N 1
ATOM 713 C CA . PHE A 1 92 ? 11.549 4.373 4.425 1.00 87.94 92 PHE A CA 1
ATOM 714 C C . PHE A 1 92 ? 10.181 4.993 4.104 1.00 87.94 92 PHE A C 1
ATOM 716 O O . PHE A 1 92 ? 9.391 5.259 5.012 1.00 87.94 92 PHE A O 1
ATOM 723 N N . LEU A 1 93 ? 9.863 5.168 2.816 1.00 90.00 93 LEU A N 1
ATOM 724 C CA . LEU A 1 93 ? 8.579 5.733 2.390 1.00 90.00 93 LEU A CA 1
ATOM 725 C C . LEU A 1 93 ? 7.396 4.843 2.779 1.00 90.00 93 LEU A C 1
ATOM 727 O O . LEU A 1 93 ? 6.391 5.334 3.297 1.00 90.00 93 LEU A O 1
ATOM 731 N N . CYS A 1 94 ? 7.520 3.530 2.567 1.00 91.19 94 CYS A N 1
ATOM 732 C CA . CYS A 1 94 ? 6.481 2.579 2.946 1.00 91.19 94 CYS A CA 1
ATOM 733 C C . CYS A 1 94 ? 6.229 2.613 4.460 1.00 91.19 94 CYS A C 1
ATOM 735 O O . CYS A 1 94 ? 5.075 2.607 4.896 1.00 91.19 94 CYS A O 1
ATOM 737 N N . GLN A 1 95 ? 7.290 2.700 5.267 1.00 90.75 95 GLN A N 1
ATOM 738 C CA . GLN A 1 95 ? 7.181 2.812 6.718 1.00 90.75 95 GLN A CA 1
ATOM 739 C C . GLN A 1 95 ? 6.495 4.119 7.129 1.00 90.75 95 GLN A C 1
ATOM 741 O O . GLN A 1 95 ? 5.565 4.087 7.937 1.00 90.75 95 GLN A O 1
ATOM 746 N N . ALA A 1 96 ? 6.898 5.253 6.550 1.00 91.06 96 ALA A N 1
ATOM 747 C CA . ALA A 1 96 ? 6.300 6.558 6.827 1.00 91.06 96 ALA A CA 1
ATOM 748 C C . ALA A 1 96 ? 4.785 6.562 6.555 1.00 91.06 96 ALA A C 1
ATOM 750 O O . ALA A 1 96 ? 3.993 6.993 7.395 1.00 91.06 96 ALA A O 1
ATOM 751 N N . TRP A 1 97 ? 4.357 6.021 5.413 1.00 93.56 97 TRP A N 1
ATOM 752 C CA . TRP A 1 97 ? 2.934 5.908 5.077 1.00 93.56 97 TRP A CA 1
ATOM 753 C C . TRP A 1 97 ? 2.180 4.915 5.953 1.00 93.56 97 TRP A C 1
ATOM 755 O O . TRP A 1 97 ? 1.040 5.182 6.345 1.00 93.56 97 TRP A O 1
ATOM 765 N N . THR A 1 98 ? 2.818 3.809 6.328 1.00 93.69 98 THR A N 1
ATOM 766 C CA . THR A 1 98 ? 2.221 2.830 7.242 1.00 93.69 98 THR A CA 1
ATOM 767 C C . THR A 1 98 ? 2.004 3.428 8.634 1.00 93.69 98 THR A C 1
ATOM 769 O O . THR A 1 98 ? 0.946 3.194 9.223 1.00 93.69 98 THR A O 1
ATOM 772 N N . ILE A 1 99 ? 2.934 4.256 9.138 1.00 93.62 99 ILE A N 1
ATOM 773 C CA . ILE A 1 99 ? 2.781 4.990 10.409 1.00 93.62 99 ILE A CA 1
ATOM 774 C C . ILE A 1 99 ? 1.502 5.836 10.387 1.00 93.62 99 ILE A C 1
ATOM 776 O O . ILE A 1 99 ? 0.673 5.726 11.291 1.00 93.62 99 ILE A O 1
ATOM 780 N N . ILE A 1 100 ? 1.314 6.644 9.340 1.00 93.81 100 ILE A N 1
ATOM 781 C CA . ILE A 1 100 ? 0.173 7.566 9.241 1.00 93.81 100 ILE A CA 1
ATOM 782 C C . ILE A 1 100 ? -1.152 6.804 9.161 1.00 93.81 100 ILE A C 1
ATOM 784 O O . ILE A 1 100 ? -2.104 7.143 9.866 1.00 93.81 100 ILE A O 1
ATOM 788 N N . ARG A 1 101 ? -1.224 5.745 8.345 1.00 94.31 101 ARG A N 1
ATOM 789 C CA . ARG A 1 101 ? -2.444 4.929 8.220 1.00 94.31 101 ARG A CA 1
ATOM 790 C C . ARG A 1 101 ? -2.784 4.214 9.522 1.00 94.31 101 ARG A C 1
ATOM 792 O O . ARG A 1 101 ? -3.939 4.235 9.945 1.00 94.31 101 ARG A O 1
ATOM 799 N N . SER A 1 102 ? -1.779 3.652 10.188 1.00 94.12 102 SER A N 1
ATOM 800 C CA . SER A 1 102 ? -1.961 2.973 11.474 1.00 94.12 102 SER A CA 1
ATOM 801 C C . SER A 1 102 ? -2.427 3.942 12.563 1.00 94.12 102 SER A C 1
ATOM 803 O O . SER A 1 102 ? -3.298 3.595 13.363 1.00 94.12 102 SER A O 1
ATOM 805 N N . LEU A 1 103 ? -1.904 5.175 12.566 1.00 94.56 103 LEU A N 1
ATOM 806 C CA . LEU A 1 103 ? -2.375 6.245 13.446 1.00 94.56 103 LEU A CA 1
ATOM 807 C C . LEU A 1 103 ? -3.837 6.604 13.151 1.00 94.56 103 LEU A C 1
ATOM 809 O O . LEU A 1 103 ? -4.638 6.627 14.082 1.00 94.56 103 LEU A O 1
ATOM 813 N N . ASN A 1 104 ? -4.199 6.821 11.878 1.00 94.69 104 ASN A N 1
ATOM 814 C CA . ASN A 1 104 ? -5.583 7.114 11.488 1.00 94.69 104 ASN A CA 1
ATOM 815 C C . ASN A 1 104 ? -6.543 6.037 12.011 1.00 94.69 104 ASN A C 1
ATOM 817 O O . ASN A 1 104 ? -7.523 6.356 12.676 1.00 94.69 104 ASN A O 1
ATOM 821 N N . PHE A 1 105 ? -6.240 4.761 11.746 1.00 95.00 105 PHE A N 1
ATOM 822 C CA . PHE A 1 105 ? -7.057 3.648 12.232 1.00 95.00 105 PHE A CA 1
ATOM 823 C C . PHE A 1 105 ? -7.172 3.644 13.762 1.00 95.00 105 PHE A C 1
ATOM 825 O O . PHE A 1 105 ? -8.269 3.504 14.296 1.00 95.00 105 PHE A O 1
ATOM 832 N N . SER A 1 106 ? -6.055 3.822 14.472 1.00 94.12 106 SER A N 1
ATOM 833 C CA . SER A 1 106 ? -6.038 3.774 15.938 1.00 94.12 106 SER A CA 1
ATOM 834 C C . SER A 1 106 ? -6.880 4.893 16.557 1.00 94.12 106 SER A C 1
ATOM 836 O O . SER A 1 106 ? -7.599 4.653 17.524 1.00 94.12 106 SER A O 1
ATOM 838 N N . LEU A 1 107 ? -6.836 6.104 15.990 1.00 93.38 107 LEU A N 1
ATOM 839 C CA . LEU A 1 107 ? -7.664 7.228 16.438 1.00 93.38 107 LEU A CA 1
ATOM 840 C C . LEU A 1 107 ? -9.153 6.981 16.165 1.00 93.38 107 LEU A C 1
ATOM 842 O O . LEU A 1 107 ? -9.971 7.171 17.067 1.00 93.38 107 LEU A O 1
ATOM 846 N N . ASP A 1 108 ? -9.496 6.481 14.974 1.00 92.75 108 ASP A N 1
ATOM 847 C CA . ASP A 1 108 ? -10.875 6.110 14.627 1.00 92.75 108 ASP A CA 1
ATOM 848 C C . ASP A 1 108 ? -11.412 5.023 15.579 1.00 92.75 108 ASP A C 1
ATOM 850 O O . ASP A 1 108 ? -12.550 5.090 16.048 1.00 92.75 108 ASP A O 1
ATOM 854 N N . ARG A 1 109 ? -10.570 4.043 15.933 1.00 91.38 109 ARG A N 1
ATOM 855 C CA . ARG A 1 109 ? -10.896 2.954 16.867 1.00 91.38 109 ARG A CA 1
ATOM 856 C C . ARG A 1 109 ? -11.123 3.453 18.299 1.00 91.38 109 ARG A C 1
ATOM 858 O O . ARG A 1 109 ? -12.037 2.975 18.973 1.00 91.38 109 ARG A O 1
ATOM 865 N N . ILE A 1 110 ? -10.330 4.428 18.756 1.00 92.62 110 ILE A N 1
ATOM 866 C CA . ILE A 1 110 ? -10.489 5.083 20.069 1.00 92.62 110 ILE A CA 1
ATOM 867 C C . ILE A 1 110 ? -11.759 5.944 20.124 1.00 92.62 110 ILE A C 1
ATOM 869 O O . ILE A 1 110 ? -12.347 6.088 21.197 1.00 92.62 110 ILE A O 1
ATOM 873 N N . ALA A 1 111 ? -12.203 6.504 18.999 1.00 91.56 111 ALA A N 1
ATOM 874 C CA . ALA A 1 111 ? -13.441 7.280 18.930 1.00 91.56 111 ALA A CA 1
ATOM 875 C C . ALA A 1 111 ? -14.700 6.393 18.821 1.00 91.56 111 ALA A C 1
ATOM 877 O O . ALA A 1 111 ? -15.751 6.741 19.357 1.00 91.56 111 ALA A O 1
ATOM 878 N N . ALA A 1 112 ? -14.602 5.238 18.156 1.00 90.25 112 ALA A N 1
ATOM 879 C CA . ALA A 1 112 ? -15.712 4.301 17.958 1.00 90.25 112 ALA A CA 1
ATOM 880 C C . ALA A 1 112 ? -16.100 3.554 19.251 1.00 90.25 112 ALA A C 1
ATOM 882 O O . ALA A 1 112 ? -15.234 3.323 20.089 1.00 90.25 112 ALA A O 1
ATOM 883 N N . PRO A 1 113 ? -17.357 3.108 19.438 1.00 89.31 113 PRO A N 1
ATOM 884 C CA . PRO A 1 113 ? -17.755 2.333 20.618 1.00 89.31 113 PRO A CA 1
ATOM 885 C C . PRO A 1 113 ? -16.913 1.060 20.800 1.00 89.31 113 PRO A C 1
ATOM 887 O O . PRO A 1 113 ? -16.378 0.501 19.839 1.00 89.31 113 PRO A O 1
ATOM 890 N N . VAL A 1 114 ? -16.793 0.599 22.050 1.00 87.00 114 VAL A N 1
ATOM 891 C CA . VAL A 1 114 ? -16.038 -0.618 22.382 1.00 87.00 114 VAL A CA 1
ATOM 892 C C . VAL A 1 114 ? -16.619 -1.798 21.605 1.00 87.00 114 VAL A C 1
ATOM 894 O O . VAL A 1 114 ? -17.805 -2.100 21.708 1.00 87.00 114 VAL A O 1
ATOM 897 N N . SER A 1 115 ? -15.772 -2.467 20.831 1.00 83.75 115 SER A N 1
ATOM 898 C CA . SER A 1 115 ? -16.116 -3.687 20.107 1.00 83.75 115 SER A CA 1
ATOM 899 C C . SER A 1 115 ? -15.020 -4.724 20.300 1.00 83.75 115 SER A C 1
ATOM 901 O O . SER A 1 115 ? -13.870 -4.387 20.571 1.00 83.75 115 SER A O 1
ATOM 903 N N . ILE A 1 116 ? -15.400 -5.994 20.200 1.00 83.94 116 ILE A N 1
ATOM 904 C CA . ILE A 1 116 ? -14.501 -7.122 20.437 1.00 83.94 116 ILE A CA 1
ATOM 905 C C . ILE A 1 116 ? -13.469 -7.171 19.298 1.00 83.94 116 ILE A C 1
ATOM 907 O O . ILE A 1 116 ? -13.865 -7.032 18.135 1.00 83.94 116 ILE A O 1
ATOM 911 N N . PRO A 1 117 ? -12.173 -7.375 19.592 1.00 85.00 117 PRO A N 1
ATOM 912 C CA . PRO A 1 117 ? -11.158 -7.538 18.559 1.00 85.00 117 PRO A CA 1
ATOM 913 C C . PRO A 1 117 ? -11.514 -8.710 17.641 1.00 85.00 117 PRO A C 1
ATOM 915 O O . PRO A 1 117 ? -11.806 -9.816 18.099 1.00 85.00 117 PRO A O 1
ATOM 918 N N . ASN A 1 118 ? -11.468 -8.475 16.330 1.00 89.00 118 ASN A N 1
ATOM 919 C CA . ASN A 1 118 ? -11.791 -9.477 15.319 1.00 89.00 118 ASN A CA 1
ATOM 920 C C . ASN A 1 118 ? -10.648 -9.596 14.305 1.00 89.00 118 ASN A C 1
ATOM 922 O O . ASN A 1 118 ? -10.134 -8.598 13.805 1.00 89.00 118 ASN A O 1
ATOM 926 N N . LEU A 1 119 ? -10.295 -10.829 13.938 1.00 89.25 119 LEU A N 1
ATOM 927 C CA . LEU A 1 119 ? -9.303 -11.103 12.900 1.00 89.25 119 LEU A CA 1
ATOM 928 C C . LEU A 1 119 ? -9.678 -10.468 11.550 1.00 89.25 119 LEU A C 1
ATOM 930 O O . LEU A 1 119 ? -8.804 -9.975 10.847 1.00 89.25 119 LEU A O 1
ATOM 934 N N . SER A 1 120 ? -10.966 -10.434 11.194 1.00 89.12 120 SER A N 1
ATOM 935 C CA . SER A 1 120 ? -11.430 -9.774 9.962 1.00 89.12 120 SER A CA 1
ATOM 936 C C . SER A 1 120 ? -11.121 -8.271 9.964 1.00 89.12 120 SER A C 1
ATOM 938 O O . SER A 1 120 ? -10.721 -7.710 8.942 1.00 89.12 120 SER A O 1
ATOM 940 N N . GLU A 1 121 ? -11.227 -7.620 11.124 1.00 89.88 121 GLU A N 1
ATOM 941 C CA . GLU A 1 121 ? -10.902 -6.202 11.265 1.00 89.88 121 GLU A CA 1
ATOM 942 C C . GLU A 1 121 ? -9.396 -5.960 11.186 1.00 89.88 121 GLU A C 1
ATOM 944 O O . GLU A 1 121 ? -8.977 -5.047 10.475 1.00 89.88 121 GLU A O 1
ATOM 949 N N . LEU A 1 122 ? -8.589 -6.828 11.809 1.00 92.44 122 LEU A N 1
ATOM 950 C CA . LEU A 1 122 ? -7.133 -6.816 11.660 1.00 92.44 122 LEU A CA 1
ATOM 951 C C . LEU A 1 122 ? -6.719 -6.974 10.191 1.00 92.44 122 LEU A C 1
ATOM 953 O O . LEU A 1 122 ? -5.928 -6.179 9.693 1.00 92.44 122 LEU A O 1
ATOM 957 N N . ILE A 1 123 ? -7.277 -7.954 9.473 1.00 92.38 123 ILE A N 1
ATOM 958 C CA . ILE A 1 123 ? -6.984 -8.171 8.047 1.00 92.38 123 ILE A CA 1
ATOM 959 C C . ILE A 1 123 ? -7.391 -6.944 7.221 1.00 92.38 123 ILE A C 1
ATOM 961 O O . ILE A 1 123 ? -6.637 -6.513 6.352 1.00 92.38 123 ILE A O 1
ATOM 965 N N . THR A 1 124 ? -8.552 -6.351 7.505 1.00 92.25 124 THR A N 1
ATOM 966 C CA . THR A 1 124 ? -9.032 -5.151 6.801 1.00 92.25 124 THR A CA 1
ATOM 967 C C . THR A 1 124 ? -8.159 -3.932 7.093 1.00 92.25 124 THR A C 1
ATOM 969 O O . THR A 1 124 ? -7.867 -3.153 6.188 1.00 92.25 124 THR A O 1
ATOM 972 N N . MET A 1 125 ? -7.708 -3.770 8.337 1.00 93.62 125 MET A N 1
ATOM 973 C CA . MET A 1 125 ? -6.773 -2.717 8.728 1.00 93.62 125 MET A CA 1
ATOM 974 C C . MET A 1 125 ? -5.416 -2.907 8.047 1.00 93.62 125 MET A C 1
ATOM 976 O O . MET A 1 125 ? -4.885 -1.956 7.478 1.00 93.62 125 MET A O 1
ATOM 980 N N . LEU A 1 126 ? -4.880 -4.130 8.024 1.00 94.75 126 LEU A N 1
ATOM 981 C CA . LEU A 1 126 ? -3.638 -4.426 7.312 1.00 94.75 126 LEU A CA 1
ATOM 982 C C . LEU A 1 126 ? -3.795 -4.162 5.810 1.00 94.75 126 LEU A C 1
ATOM 984 O O . LEU A 1 126 ? -2.945 -3.506 5.219 1.00 94.75 126 LEU A O 1
ATOM 988 N N . ALA A 1 127 ? -4.900 -4.579 5.193 1.00 93.69 127 ALA A N 1
ATOM 989 C CA . ALA A 1 127 ? -5.178 -4.286 3.787 1.00 93.69 127 ALA A CA 1
ATOM 990 C C . ALA A 1 127 ? -5.274 -2.778 3.496 1.00 93.69 127 ALA A C 1
ATOM 992 O O . ALA A 1 127 ? -4.827 -2.332 2.443 1.00 93.69 127 ALA A O 1
ATOM 993 N N . TYR A 1 128 ? -5.810 -1.993 4.435 1.00 94.06 128 TYR A N 1
ATOM 994 C CA . TYR A 1 128 ? -5.824 -0.532 4.368 1.00 94.06 128 TYR A CA 1
ATOM 995 C C . TYR A 1 128 ? -4.408 0.057 4.461 1.00 94.06 128 TYR A C 1
ATOM 997 O O . TYR A 1 128 ? -4.013 0.861 3.615 1.00 94.06 128 TYR A O 1
ATOM 1005 N N . CYS A 1 129 ? -3.617 -0.369 5.451 1.00 93.88 129 CYS A N 1
ATOM 1006 C CA . CYS A 1 129 ? -2.235 0.077 5.632 1.00 93.88 129 CYS A CA 1
ATOM 1007 C C . CYS A 1 129 ? -1.365 -0.240 4.409 1.00 93.88 129 CYS A C 1
ATOM 1009 O O . CYS A 1 129 ? -0.579 0.604 3.974 1.00 93.88 129 CYS A O 1
ATOM 1011 N N . PHE A 1 130 ? -1.568 -1.419 3.823 1.00 93.50 130 PHE A N 1
ATOM 1012 C CA . PHE A 1 130 ? -0.854 -1.922 2.654 1.00 93.50 130 PHE A CA 1
ATOM 1013 C C . PHE A 1 130 ? -1.679 -1.812 1.364 1.00 93.50 130 PHE A C 1
ATOM 1015 O O . PHE A 1 130 ? -1.548 -2.651 0.474 1.00 93.50 130 PHE A O 1
ATOM 1022 N N . TYR A 1 131 ? -2.531 -0.795 1.220 1.00 91.50 131 TYR A N 1
ATOM 1023 C CA . TYR A 1 131 ? -3.305 -0.628 -0.010 1.00 91.50 131 TYR A CA 1
ATOM 1024 C C . TYR A 1 131 ? -2.382 -0.320 -1.200 1.00 91.50 131 TYR A C 1
ATOM 1026 O O . TYR A 1 131 ? -1.775 0.749 -1.264 1.00 91.50 131 TYR A O 1
ATOM 1034 N N . PHE A 1 132 ? -2.274 -1.262 -2.145 1.00 86.69 132 PHE A N 1
ATOM 1035 C CA . PHE A 1 132 ? -1.257 -1.247 -3.205 1.00 86.69 132 PHE A CA 1
ATOM 1036 C C . PHE A 1 132 ? -1.178 0.070 -4.005 1.00 86.69 132 PHE A C 1
ATOM 1038 O O . PHE A 1 132 ? -0.079 0.613 -4.123 1.00 86.69 132 PHE A O 1
ATOM 1045 N N . PRO A 1 133 ? -2.294 0.648 -4.504 1.00 84.06 133 PRO A N 1
ATOM 1046 C CA . PRO A 1 133 ? -2.247 1.864 -5.321 1.00 84.06 133 PRO A CA 1
ATOM 1047 C C . PRO A 1 133 ? -1.674 3.086 -4.607 1.00 84.06 133 PRO A C 1
ATOM 1049 O O . PRO A 1 133 ? -1.157 3.979 -5.272 1.00 84.06 133 PRO A O 1
ATOM 1052 N N . THR A 1 134 ? -1.770 3.143 -3.276 1.00 85.81 134 THR A N 1
ATOM 1053 C CA . THR A 1 134 ? -1.223 4.253 -2.486 1.00 85.81 134 THR A CA 1
ATOM 1054 C C . THR A 1 134 ? -0.066 3.830 -1.586 1.00 85.81 134 THR A C 1
ATOM 1056 O O . THR A 1 134 ? 0.388 4.635 -0.776 1.00 85.81 134 THR A O 1
ATOM 1059 N N . LEU A 1 135 ? 0.450 2.601 -1.725 1.00 86.50 135 LEU A N 1
ATOM 1060 C CA . LEU A 1 135 ? 1.373 1.963 -0.778 1.00 86.50 135 LEU A CA 1
ATOM 1061 C C . LEU A 1 135 ? 2.553 2.865 -0.395 1.00 86.50 135 LEU A C 1
ATOM 1063 O O . LEU A 1 135 ? 2.736 3.146 0.788 1.00 86.50 135 LEU A O 1
ATOM 1067 N N . ILE A 1 136 ? 3.285 3.352 -1.401 1.00 84.56 136 ILE A N 1
ATOM 1068 C CA . ILE A 1 136 ? 4.486 4.194 -1.252 1.00 84.56 136 ILE A CA 1
ATOM 1069 C C . ILE A 1 136 ? 4.153 5.683 -1.402 1.00 84.56 136 ILE A C 1
ATOM 1071 O O . ILE A 1 136 ? 4.728 6.524 -0.722 1.00 84.56 136 ILE A O 1
ATOM 1075 N N . LEU A 1 137 ? 3.231 6.017 -2.307 1.00 81.06 137 LEU A N 1
ATOM 1076 C CA . LEU A 1 137 ? 2.836 7.387 -2.617 1.00 81.06 137 LEU A CA 1
ATOM 1077 C C . LEU A 1 137 ? 1.369 7.402 -3.045 1.00 81.06 137 LEU A C 1
ATOM 1079 O O . LEU A 1 137 ? 0.920 6.488 -3.728 1.00 81.06 137 LEU A O 1
ATOM 1083 N N . GLY A 1 138 ? 0.625 8.437 -2.670 1.00 82.81 138 GLY A N 1
ATOM 1084 C CA . GLY A 1 138 ? -0.773 8.600 -3.058 1.00 82.81 138 GLY A CA 1
ATOM 1085 C C . GLY A 1 138 ? -1.543 9.471 -2.069 1.00 82.81 138 GLY A C 1
ATOM 1086 O O . GLY A 1 138 ? -0.986 9.862 -1.040 1.00 82.81 138 GLY A O 1
ATOM 1087 N N . PRO A 1 139 ? -2.815 9.787 -2.362 1.00 87.19 139 PRO A N 1
ATOM 1088 C CA . PRO A 1 139 ? -3.661 10.504 -1.420 1.00 87.19 139 PRO A CA 1
ATOM 1089 C C . PRO A 1 139 ? -3.870 9.671 -0.150 1.00 87.19 139 PRO A C 1
ATOM 1091 O O . PRO A 1 139 ? -4.029 8.447 -0.203 1.00 87.19 139 PRO A O 1
ATOM 1094 N N . LEU A 1 140 ? -3.885 10.344 0.999 1.00 86.44 140 LEU A N 1
ATOM 1095 C CA . LEU A 1 140 ? -4.224 9.721 2.273 1.00 86.44 140 LEU A CA 1
ATOM 1096 C C . LEU A 1 140 ? -5.734 9.457 2.305 1.00 86.44 140 LEU A C 1
ATOM 1098 O O . LEU A 1 140 ? -6.541 10.381 2.373 1.00 86.44 140 LEU A O 1
ATOM 1102 N N . LEU A 1 141 ? -6.104 8.182 2.216 1.00 89.12 141 LEU A N 1
ATOM 1103 C CA . LEU A 1 141 ? -7.471 7.704 2.414 1.00 89.12 141 LEU A CA 1
ATOM 1104 C C . LEU A 1 141 ? -7.702 7.489 3.909 1.00 89.12 141 LEU A C 1
ATOM 1106 O O . LEU A 1 141 ? -6.786 7.052 4.594 1.00 89.12 141 LEU A O 1
ATOM 1110 N N . THR A 1 142 ? -8.907 7.751 4.410 1.00 91.62 142 THR A N 1
ATOM 1111 C CA . THR A 1 142 ? -9.290 7.377 5.779 1.00 91.62 142 THR A CA 1
ATOM 1112 C C . THR A 1 142 ? -9.709 5.908 5.832 1.00 91.62 142 THR A C 1
ATOM 1114 O O . THR A 1 142 ? -10.163 5.341 4.831 1.00 91.62 142 THR A O 1
ATOM 1117 N N . TYR A 1 143 ? -9.607 5.286 7.009 1.00 91.38 143 TYR A N 1
ATOM 1118 C CA . TYR A 1 143 ? -9.997 3.884 7.186 1.00 91.38 143 TYR A CA 1
ATOM 1119 C C . TYR A 1 143 ? -11.473 3.637 6.835 1.00 91.38 143 TYR A C 1
ATOM 1121 O O . TYR A 1 143 ? -11.794 2.651 6.174 1.00 91.38 143 TYR A O 1
ATOM 1129 N N . GLN A 1 144 ? -12.371 4.554 7.210 1.00 89.31 144 GLN A N 1
ATOM 1130 C CA . GLN A 1 144 ? -13.802 4.426 6.911 1.00 89.31 144 GLN A CA 1
ATOM 1131 C C . GLN A 1 144 ? -14.093 4.498 5.409 1.00 89.31 144 GLN A C 1
ATOM 1133 O O . GLN A 1 144 ? -14.856 3.677 4.900 1.00 89.31 144 GLN A O 1
ATOM 1138 N N . ASN A 1 145 ? -13.444 5.415 4.684 1.00 89.50 145 ASN A N 1
ATOM 1139 C CA . ASN A 1 145 ? -13.606 5.532 3.232 1.00 89.50 145 ASN A CA 1
ATOM 1140 C C . ASN A 1 145 ? -13.068 4.294 2.510 1.00 89.50 145 ASN A C 1
ATOM 1142 O O . ASN A 1 145 ? -13.678 3.816 1.559 1.00 89.50 145 ASN A O 1
ATOM 1146 N N . PHE A 1 146 ? -11.950 3.739 2.985 1.00 90.25 146 PHE A N 1
ATOM 1147 C CA . PHE A 1 146 ? -11.431 2.476 2.469 1.00 90.25 146 PHE A CA 1
ATOM 1148 C C . PHE A 1 146 ? -12.409 1.321 2.731 1.00 90.25 146 PHE A C 1
ATOM 1150 O O . PHE A 1 146 ? -12.770 0.583 1.817 1.00 90.25 146 PHE A O 1
ATOM 1157 N N . LYS A 1 147 ? -12.886 1.170 3.969 1.00 88.25 147 LYS A N 1
ATOM 1158 C CA . LYS A 1 147 ? -13.775 0.066 4.348 1.00 88.25 147 LYS A CA 1
ATOM 1159 C C . LYS A 1 147 ? -15.111 0.105 3.597 1.00 88.25 147 LYS A C 1
ATOM 1161 O O . LYS A 1 147 ? -15.605 -0.941 3.192 1.00 88.25 147 LYS A O 1
ATOM 1166 N N . THR A 1 148 ? -15.681 1.289 3.404 1.00 86.75 148 THR A N 1
ATOM 1167 C CA . THR A 1 148 ? -16.953 1.459 2.687 1.00 86.75 148 THR A CA 1
ATOM 1168 C C . THR A 1 148 ? -16.764 1.346 1.176 1.00 86.75 148 THR A C 1
ATOM 1170 O O . THR A 1 148 ? -17.308 0.431 0.573 1.00 86.75 148 THR A O 1
ATOM 1173 N N . GLY A 1 149 ? -15.924 2.185 0.567 1.00 81.31 149 GLY A N 1
ATOM 1174 C CA . GLY A 1 149 ? -15.812 2.242 -0.894 1.00 81.31 149 GLY A CA 1
ATOM 1175 C C . GLY A 1 149 ? -15.020 1.094 -1.525 1.00 81.31 149 GLY A C 1
ATOM 1176 O O . GLY A 1 149 ? -15.326 0.660 -2.628 1.00 81.31 149 GLY A O 1
ATOM 1177 N N . VAL A 1 150 ? -13.985 0.578 -0.854 1.00 78.12 150 VAL A N 1
ATOM 1178 C CA . VAL A 1 150 ? -13.107 -0.456 -1.436 1.00 78.12 150 VAL A CA 1
ATOM 1179 C C . VAL A 1 150 ? -13.577 -1.852 -1.031 1.00 78.12 150 VAL A C 1
ATOM 1181 O O . VAL A 1 150 ? -13.643 -2.750 -1.863 1.00 78.12 150 VAL A O 1
ATOM 1184 N N . VAL A 1 151 ? -13.908 -2.063 0.243 1.00 77.19 151 VAL A N 1
ATOM 1185 C CA . VAL A 1 151 ? -14.205 -3.416 0.744 1.00 77.19 151 VAL A CA 1
ATOM 1186 C C . VAL A 1 151 ? -15.671 -3.805 0.562 1.00 77.19 151 VAL A C 1
ATOM 1188 O O . VAL A 1 151 ? -15.934 -4.964 0.247 1.00 77.19 151 VAL A O 1
ATOM 1191 N N . ALA A 1 152 ? -16.621 -2.880 0.736 1.00 74.38 152 ALA A N 1
ATOM 1192 C CA . ALA A 1 152 ? -18.044 -3.219 0.653 1.00 74.38 152 ALA A CA 1
ATOM 1193 C C . ALA A 1 152 ? -18.579 -3.263 -0.789 1.00 74.38 152 ALA A C 1
ATOM 1195 O O . ALA A 1 152 ? -19.455 -4.069 -1.086 1.00 74.38 152 ALA A O 1
ATOM 1196 N N . GLU A 1 153 ? -18.043 -2.440 -1.692 1.00 72.50 153 GLU A N 1
ATOM 1197 C CA . GLU A 1 153 ? -18.608 -2.263 -3.040 1.00 72.50 153 GLU A CA 1
ATOM 1198 C C . GLU A 1 153 ? -17.957 -3.149 -4.120 1.00 72.50 153 GLU A C 1
ATOM 1200 O O . GLU A 1 153 ? -18.462 -3.246 -5.242 1.00 72.50 153 GLU A O 1
ATOM 1205 N N . MET A 1 154 ? -16.837 -3.821 -3.828 1.00 71.81 154 MET A N 1
ATOM 1206 C CA . MET A 1 154 ? -16.139 -4.620 -4.839 1.00 71.81 154 MET A CA 1
ATOM 1207 C C . MET A 1 154 ? -16.697 -6.035 -4.989 1.00 71.81 154 MET A C 1
ATOM 1209 O O . MET A 1 154 ? -16.352 -6.953 -4.246 1.00 71.81 154 MET A O 1
ATOM 1213 N N . GLY A 1 155 ? -17.488 -6.232 -6.045 1.00 78.69 155 GLY A N 1
ATOM 1214 C CA . GLY A 1 155 ? -17.834 -7.560 -6.551 1.00 78.69 155 GLY A CA 1
ATOM 1215 C C . GLY A 1 155 ? -16.641 -8.288 -7.192 1.00 78.69 155 GLY A C 1
ATOM 1216 O O . GLY A 1 155 ? -15.635 -7.682 -7.569 1.00 78.69 155 GLY A O 1
ATOM 1217 N N . SER A 1 156 ? -16.763 -9.605 -7.389 1.00 79.56 156 SER A N 1
ATOM 1218 C CA . SER A 1 156 ? -15.698 -10.437 -7.978 1.00 79.56 156 SER A CA 1
ATOM 1219 C C . SER A 1 156 ? -15.264 -9.968 -9.373 1.00 79.56 156 SER A C 1
ATOM 1221 O O . SER A 1 156 ? -14.077 -9.974 -9.686 1.00 79.56 156 SER A O 1
ATOM 1223 N N . TRP A 1 157 ? -16.202 -9.497 -10.200 1.00 82.06 157 TRP A N 1
ATOM 1224 C CA . TRP A 1 157 ? -15.902 -8.925 -11.518 1.00 82.06 157 TRP A CA 1
ATOM 1225 C C . TRP A 1 157 ? -15.023 -7.676 -11.437 1.00 82.06 157 TRP A C 1
ATOM 1227 O O . TRP A 1 157 ? -14.088 -7.533 -12.226 1.00 82.06 157 TRP A O 1
ATOM 1237 N N . SER A 1 158 ? -15.270 -6.812 -10.451 1.00 81.31 158 SER A N 1
ATOM 1238 C CA . SER A 1 158 ? -14.451 -5.626 -10.195 1.00 81.31 158 SER A CA 1
ATOM 1239 C C . SER A 1 158 ? -13.030 -6.011 -9.785 1.00 81.31 158 SER A C 1
ATOM 1241 O O . SER A 1 158 ? -12.079 -5.378 -10.234 1.00 81.31 158 SER A O 1
ATOM 1243 N N . LEU A 1 159 ? -12.867 -7.091 -9.012 1.00 80.69 159 LEU A N 1
ATOM 1244 C CA . LEU A 1 159 ? -11.553 -7.611 -8.624 1.00 80.69 159 LEU A CA 1
ATOM 1245 C C . LEU A 1 159 ? -10.745 -8.103 -9.837 1.00 80.69 159 LEU A C 1
ATOM 1247 O O . LEU A 1 159 ? -9.575 -7.746 -9.987 1.00 80.69 159 LEU A O 1
ATOM 1251 N N . TYR A 1 160 ? -11.369 -8.877 -10.734 1.00 84.56 160 TYR A N 1
ATOM 1252 C CA . TYR A 1 160 ? -10.719 -9.312 -11.976 1.00 84.56 160 TYR A CA 1
ATOM 1253 C C . TYR A 1 160 ? -10.377 -8.124 -12.886 1.00 84.56 160 TYR A C 1
ATOM 1255 O O . TYR A 1 160 ? -9.267 -8.051 -13.418 1.00 84.56 160 TYR A O 1
ATOM 1263 N N . GLY A 1 161 ? -11.300 -7.166 -13.022 1.00 85.56 161 GLY A N 1
ATOM 1264 C CA . GLY A 1 161 ? -11.082 -5.932 -13.777 1.00 85.56 161 GLY A CA 1
ATOM 1265 C C . GLY A 1 161 ? -9.930 -5.098 -13.214 1.00 85.56 161 GLY A C 1
ATOM 1266 O O . GLY A 1 161 ? -9.085 -4.625 -13.971 1.00 85.56 161 GLY A O 1
ATOM 1267 N N . LEU A 1 162 ? -9.830 -4.984 -11.890 1.00 83.75 162 LEU A N 1
ATOM 1268 C CA . LEU A 1 162 ? -8.726 -4.306 -11.217 1.00 83.75 162 LEU A CA 1
ATOM 1269 C C . LEU A 1 162 ? -7.382 -4.988 -11.502 1.00 83.75 162 LEU A C 1
ATOM 1271 O O . LEU A 1 162 ? -6.418 -4.305 -11.850 1.00 83.75 162 LEU A O 1
ATOM 1275 N N . GLY A 1 163 ? -7.319 -6.320 -11.394 1.00 83.19 163 GLY A N 1
ATOM 1276 C CA . GLY A 1 163 ? -6.115 -7.085 -11.731 1.00 83.19 163 GLY A CA 1
ATOM 1277 C C . GLY A 1 163 ? -5.667 -6.845 -13.177 1.00 83.19 163 GLY A C 1
ATOM 1278 O O . GLY A 1 163 ? -4.487 -6.599 -13.435 1.00 83.19 163 GLY A O 1
ATOM 1279 N N . TYR A 1 164 ? -6.620 -6.814 -14.112 1.00 85.81 164 TYR A N 1
ATOM 1280 C CA . TYR A 1 164 ? -6.360 -6.470 -15.509 1.00 85.81 164 TYR A CA 1
ATOM 1281 C C . TYR A 1 164 ? -5.846 -5.031 -15.675 1.00 85.81 164 TYR A C 1
ATOM 1283 O O . TYR A 1 164 ? -4.822 -4.815 -16.328 1.00 85.81 164 TYR A O 1
ATOM 1291 N N . CYS A 1 165 ? -6.500 -4.048 -15.048 1.00 86.19 165 CYS A N 1
ATOM 1292 C CA . CYS A 1 165 ? -6.081 -2.645 -15.076 1.00 86.19 165 CYS A CA 1
ATOM 1293 C C . CYS A 1 165 ? -4.669 -2.452 -14.512 1.00 86.19 165 CYS A C 1
ATOM 1295 O O . CYS A 1 165 ? -3.901 -1.658 -15.052 1.00 86.19 165 CYS A O 1
ATOM 1297 N N . MET A 1 166 ? -4.294 -3.208 -13.478 1.00 83.31 166 MET A N 1
ATOM 1298 C CA . MET A 1 166 ? -2.947 -3.170 -12.909 1.00 83.31 166 MET A CA 1
ATOM 1299 C C . MET A 1 166 ? -1.893 -3.639 -13.925 1.00 83.31 166 MET A C 1
ATOM 1301 O O . MET A 1 166 ? -0.865 -2.981 -14.101 1.00 83.31 166 MET A O 1
ATOM 1305 N N . GLY A 1 167 ? -2.180 -4.715 -14.667 1.00 82.62 167 GLY A N 1
ATOM 1306 C CA . GLY A 1 167 ? -1.333 -5.172 -15.775 1.00 82.62 167 GLY A CA 1
ATOM 1307 C C . GLY A 1 167 ? -1.249 -4.163 -16.929 1.00 82.62 167 GLY A C 1
ATOM 1308 O O . GLY A 1 167 ? -0.171 -3.927 -17.476 1.00 82.62 167 GLY A O 1
ATOM 1309 N N . GLN A 1 168 ? -2.361 -3.505 -17.271 1.00 87.31 168 GLN A N 1
ATOM 1310 C CA . GLN A 1 168 ? -2.376 -2.456 -18.299 1.00 87.31 168 GLN A CA 1
ATOM 1311 C C . GLN A 1 168 ? -1.606 -1.203 -17.875 1.00 87.31 168 GLN A C 1
ATOM 1313 O O . GLN A 1 168 ? -0.889 -0.623 -18.688 1.00 87.31 168 GLN A O 1
ATOM 1318 N N . PHE A 1 169 ? -1.698 -0.800 -16.607 1.00 84.06 169 PHE A N 1
ATOM 1319 C CA . PHE A 1 169 ? -0.911 0.306 -16.067 1.00 84.06 169 PHE A CA 1
ATOM 1320 C C . PHE A 1 169 ? 0.591 0.015 -16.153 1.00 84.06 169 PHE A C 1
ATOM 1322 O O . PHE A 1 169 ? 1.363 0.866 -16.601 1.00 84.06 169 PHE A O 1
ATOM 1329 N N . PHE A 1 170 ? 1.000 -1.210 -15.802 1.00 81.94 170 PHE A N 1
ATOM 1330 C CA . PHE A 1 170 ? 2.380 -1.661 -15.970 1.00 81.94 170 PHE A CA 1
ATOM 1331 C C . PHE A 1 170 ? 2.828 -1.545 -17.433 1.00 81.94 170 PHE A C 1
ATOM 1333 O O . PHE A 1 170 ? 3.849 -0.922 -17.713 1.00 81.94 170 PHE A O 1
ATOM 1340 N N . MET A 1 171 ? 2.027 -2.035 -18.382 1.00 85.06 171 MET A N 1
ATOM 1341 C CA . MET A 1 171 ? 2.313 -1.884 -19.811 1.00 85.06 171 MET A CA 1
ATOM 1342 C C . MET A 1 171 ? 2.439 -0.417 -20.236 1.00 85.06 171 MET A C 1
ATOM 1344 O O . MET A 1 171 ? 3.384 -0.066 -20.941 1.00 85.06 171 MET A O 1
ATOM 1348 N N . LEU A 1 172 ? 1.515 0.445 -19.808 1.00 86.81 172 LEU A N 1
ATOM 1349 C CA . LEU A 1 172 ? 1.513 1.860 -20.172 1.00 86.81 172 LEU A CA 1
ATOM 1350 C C . LEU A 1 172 ? 2.778 2.567 -19.676 1.00 86.81 172 LEU A C 1
ATOM 1352 O O . LEU A 1 172 ? 3.381 3.339 -20.421 1.00 86.81 172 LEU A O 1
ATOM 1356 N N . LYS A 1 173 ? 3.231 2.249 -18.458 1.00 84.00 173 LYS A N 1
ATOM 1357 C CA . LYS A 1 173 ? 4.494 2.758 -17.911 1.00 84.00 173 LYS A CA 1
ATOM 1358 C C . LYS A 1 173 ? 5.673 2.403 -18.822 1.00 84.00 173 LYS A C 1
ATOM 1360 O O . LYS A 1 173 ? 6.508 3.260 -19.104 1.00 84.00 173 LYS A O 1
ATOM 1365 N N . TYR A 1 174 ? 5.718 1.164 -19.315 1.00 84.31 174 TYR A N 1
ATOM 1366 C CA . TYR A 1 174 ? 6.766 0.719 -20.234 1.00 84.31 174 TYR A CA 1
ATOM 1367 C C . TYR A 1 174 ? 6.655 1.407 -21.596 1.00 84.31 174 TYR A C 1
ATOM 1369 O O . TYR A 1 174 ? 7.651 1.914 -22.103 1.00 84.31 174 TYR A O 1
ATOM 1377 N N . VAL A 1 175 ? 5.449 1.515 -22.158 1.00 87.56 175 VAL A N 1
ATOM 1378 C CA . VAL A 1 175 ? 5.214 2.235 -23.420 1.00 87.56 175 VAL A CA 1
ATOM 1379 C C . VAL A 1 175 ? 5.700 3.683 -23.326 1.00 87.56 175 VAL A C 1
ATOM 1381 O O . VAL A 1 175 ? 6.378 4.145 -24.236 1.00 87.56 175 VAL A O 1
ATOM 1384 N N . VAL A 1 176 ? 5.396 4.393 -22.236 1.00 89.19 176 VAL A N 1
ATOM 1385 C CA . VAL A 1 176 ? 5.774 5.805 -22.077 1.00 89.19 176 VAL A CA 1
ATOM 1386 C C . VAL A 1 176 ? 7.274 5.956 -21.834 1.00 89.19 176 VAL A C 1
ATOM 1388 O O . VAL A 1 176 ? 7.938 6.674 -22.578 1.00 89.19 176 VAL A O 1
ATOM 1391 N N . MET A 1 177 ? 7.826 5.270 -20.826 1.00 85.25 177 MET A N 1
ATOM 1392 C CA . MET A 1 177 ? 9.239 5.431 -20.464 1.00 85.25 177 MET A CA 1
ATOM 1393 C C . MET A 1 177 ? 10.164 4.918 -21.573 1.00 85.25 177 MET A C 1
ATOM 1395 O O . MET A 1 177 ? 11.051 5.642 -22.016 1.00 85.25 177 MET A O 1
ATOM 1399 N N . TYR A 1 178 ? 9.939 3.699 -22.072 1.00 83.62 178 TYR A N 1
ATOM 1400 C CA . TYR A 1 178 ? 10.794 3.106 -23.105 1.00 83.62 178 TYR A CA 1
ATOM 1401 C C . TYR A 1 178 ? 10.481 3.664 -24.489 1.00 83.62 178 TYR A C 1
ATOM 1403 O O . TYR A 1 178 ? 11.382 3.775 -25.316 1.00 83.62 178 TYR A O 1
ATOM 1411 N N . GLY A 1 179 ? 9.229 4.049 -24.754 1.00 86.25 179 GLY A N 1
ATOM 1412 C CA . GLY A 1 179 ? 8.864 4.712 -26.002 1.00 86.25 179 GLY A CA 1
ATOM 1413 C C . GLY A 1 179 ? 9.582 6.047 -26.154 1.00 86.25 179 GLY A C 1
ATOM 1414 O O . GLY A 1 179 ? 10.211 6.269 -27.187 1.00 86.25 179 GLY A O 1
A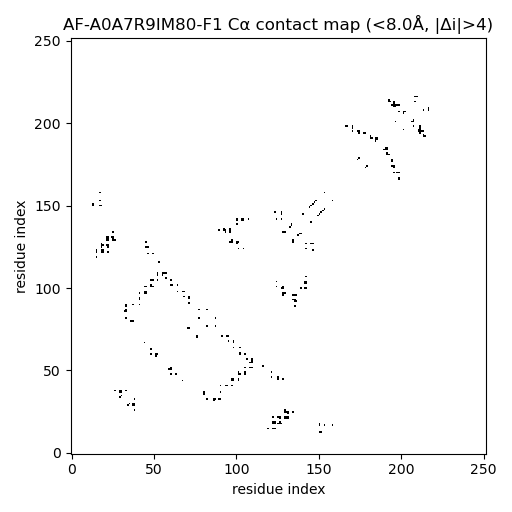TOM 1415 N N . LEU A 1 180 ? 9.570 6.887 -25.112 1.00 88.44 180 LEU A N 1
ATOM 1416 C CA . LEU A 1 180 ? 10.279 8.167 -25.119 1.00 88.44 180 LEU A CA 1
ATOM 1417 C C . LEU A 1 180 ? 11.784 7.965 -25.341 1.00 88.44 180 LEU A C 1
ATOM 1419 O O . LEU A 1 180 ? 12.339 8.499 -26.302 1.00 88.44 180 LEU A O 1
ATOM 1423 N N . MET A 1 181 ? 12.431 7.129 -24.525 1.00 88.56 181 MET A N 1
ATOM 1424 C CA . MET A 1 181 ? 13.873 6.880 -24.657 1.00 88.56 181 MET A CA 1
ATOM 1425 C C . MET A 1 181 ? 14.230 6.232 -26.003 1.00 88.56 181 MET A C 1
ATOM 1427 O O . MET A 1 181 ? 15.231 6.587 -26.621 1.00 88.56 181 MET A O 1
ATOM 1431 N N . GLY A 1 182 ? 13.375 5.347 -26.519 1.00 88.50 182 GLY A N 1
ATOM 1432 C CA . GLY A 1 182 ? 13.541 4.736 -27.835 1.00 88.50 182 GLY 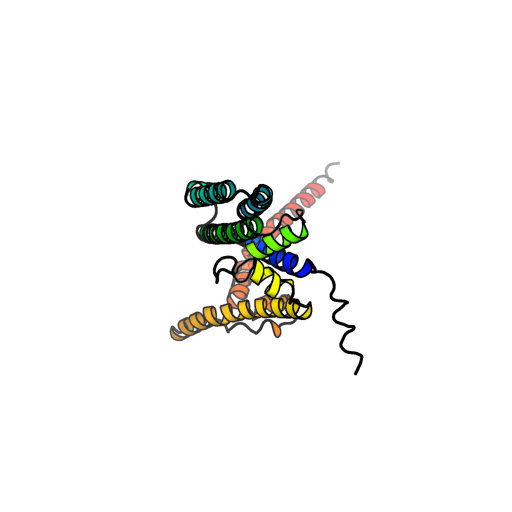A CA 1
ATOM 1433 C C . GLY A 1 182 ? 13.421 5.738 -28.987 1.00 88.50 182 GLY A C 1
ATOM 1434 O O . GLY A 1 182 ? 14.130 5.601 -29.982 1.00 88.50 182 GLY A O 1
ATOM 1435 N N . THR A 1 183 ? 12.562 6.759 -28.872 1.00 88.75 183 THR A N 1
ATOM 1436 C CA . THR A 1 183 ? 12.495 7.835 -29.879 1.00 88.75 183 THR A CA 1
ATOM 1437 C C . THR A 1 183 ? 13.734 8.723 -29.867 1.00 88.75 183 THR A C 1
ATOM 1439 O O . THR A 1 183 ? 14.228 9.053 -30.942 1.00 88.75 183 THR A O 1
ATOM 1442 N N . ILE A 1 184 ? 14.274 9.035 -28.683 1.00 93.25 184 ILE A N 1
ATOM 1443 C CA . ILE A 1 184 ? 15.514 9.811 -28.534 1.00 93.25 184 ILE A CA 1
ATOM 1444 C C . ILE A 1 184 ? 16.687 9.049 -29.159 1.00 93.25 184 ILE A C 1
ATOM 1446 O O . ILE A 1 184 ? 17.373 9.587 -30.019 1.00 93.25 184 ILE A O 1
ATOM 1450 N N . ALA A 1 185 ? 16.845 7.764 -28.832 1.00 92.06 185 ALA A N 1
ATOM 1451 C CA . ALA A 1 185 ? 17.895 6.928 -29.411 1.00 92.06 185 ALA A CA 1
ATOM 1452 C C . ALA A 1 185 ? 17.820 6.874 -30.949 1.00 92.06 185 ALA A C 1
ATOM 1454 O O . ALA A 1 185 ? 18.833 7.021 -31.630 1.00 92.06 185 ALA A O 1
ATOM 1455 N N . ARG A 1 186 ? 16.615 6.739 -31.523 1.00 91.44 186 ARG A N 1
ATOM 1456 C CA . ARG A 1 186 ? 16.445 6.774 -32.987 1.00 91.44 186 ARG A CA 1
ATOM 1457 C C . ARG A 1 186 ? 16.783 8.137 -33.590 1.00 91.44 186 ARG A C 1
ATOM 1459 O O . ARG A 1 186 ? 17.305 8.171 -34.700 1.00 91.44 186 ARG A O 1
ATOM 1466 N N . ALA A 1 187 ? 16.516 9.236 -32.882 1.00 93.75 187 ALA A N 1
ATOM 1467 C CA . ALA A 1 187 ? 16.924 10.573 -33.317 1.00 93.75 187 ALA A CA 1
ATOM 1468 C C . ALA A 1 187 ? 18.457 10.718 -33.366 1.00 93.75 187 ALA A C 1
ATOM 1470 O O . ALA A 1 187 ? 18.980 11.408 -34.236 1.00 93.75 187 ALA A O 1
ATOM 1471 N N . GLU A 1 188 ? 19.178 9.998 -32.505 1.00 96.19 188 GLU A N 1
ATOM 1472 C CA . GLU A 1 188 ? 20.644 9.895 -32.519 1.00 96.19 188 GLU A CA 1
ATOM 1473 C C . GLU A 1 188 ? 21.179 8.856 -33.527 1.00 96.19 188 GLU A C 1
ATOM 1475 O O . GLU A 1 188 ? 22.364 8.532 -33.522 1.00 96.19 188 GLU A O 1
ATOM 1480 N N . ASN A 1 189 ? 20.329 8.329 -34.419 1.00 93.94 189 ASN A N 1
ATOM 1481 C CA . ASN A 1 189 ? 20.643 7.234 -35.349 1.00 93.94 189 ASN A CA 1
ATOM 1482 C C . ASN A 1 189 ? 21.071 5.923 -34.657 1.00 93.94 189 ASN A C 1
ATOM 1484 O O . ASN A 1 189 ? 21.713 5.065 -35.268 1.00 93.94 189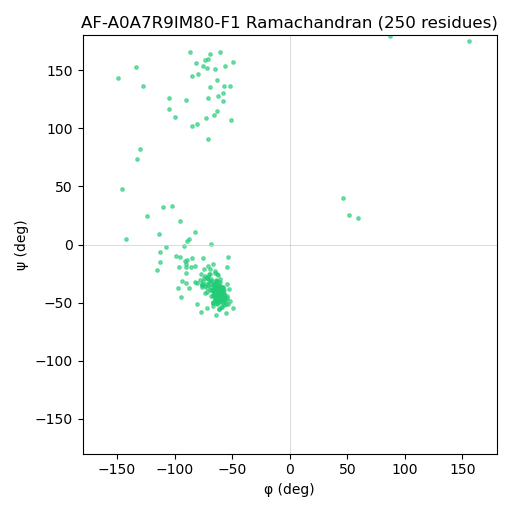 ASN A O 1
ATOM 1488 N N . ILE A 1 190 ? 20.684 5.732 -33.393 1.00 92.69 190 ILE A N 1
ATOM 1489 C CA . ILE A 1 190 ? 20.868 4.480 -32.660 1.00 92.69 190 ILE A CA 1
ATOM 1490 C C . ILE A 1 190 ? 19.634 3.598 -32.887 1.00 92.69 190 ILE A C 1
ATOM 1492 O O . ILE A 1 190 ? 18.494 3.981 -32.615 1.00 92.69 190 ILE A O 1
ATOM 1496 N N . ASN A 1 191 ? 19.858 2.377 -33.379 1.00 87.00 191 ASN A N 1
ATOM 1497 C CA . ASN A 1 191 ? 18.793 1.408 -33.640 1.00 87.00 191 ASN A CA 1
ATOM 1498 C C . ASN A 1 191 ? 18.196 0.866 -32.331 1.00 87.00 191 ASN A C 1
ATOM 1500 O O . ASN A 1 191 ? 18.654 -0.142 -31.793 1.00 87.00 191 ASN A O 1
ATOM 1504 N N . ALA A 1 192 ? 17.157 1.532 -31.827 1.00 86.62 192 ALA A N 1
ATOM 1505 C CA . ALA A 1 192 ? 16.392 1.079 -30.669 1.00 86.62 192 ALA A CA 1
ATOM 1506 C C . ALA A 1 192 ? 15.366 -0.014 -31.043 1.00 86.62 192 ALA A C 1
ATOM 1508 O O . ALA A 1 192 ? 14.787 0.042 -32.135 1.00 86.62 192 ALA A O 1
ATOM 1509 N N . PRO A 1 193 ? 15.090 -0.977 -30.140 1.00 85.06 193 PRO A N 1
ATOM 1510 C CA . PRO A 1 193 ? 14.079 -2.013 -30.346 1.00 85.06 193 PRO A CA 1
ATOM 1511 C C . PRO A 1 193 ? 12.665 -1.437 -30.531 1.00 85.06 193 PRO A C 1
ATOM 1513 O O . PRO A 1 193 ? 12.393 -0.252 -30.280 1.00 85.06 193 PRO A O 1
ATOM 1516 N N . GLN A 1 194 ? 11.755 -2.284 -31.017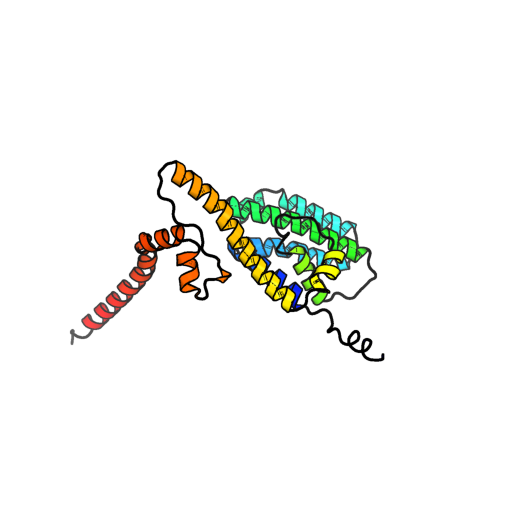 1.00 82.62 194 GLN A N 1
ATOM 1517 C CA . GLN A 1 194 ? 10.364 -1.887 -31.223 1.00 82.62 194 GLN A CA 1
ATOM 1518 C C . GLN A 1 194 ? 9.634 -1.715 -29.885 1.00 82.62 194 GLN A C 1
ATOM 1520 O O . GLN A 1 194 ? 10.059 -2.217 -28.846 1.00 82.62 194 GLN A O 1
ATOM 1525 N N . HIS A 1 195 ? 8.530 -0.968 -29.908 1.00 81.94 195 HIS A N 1
ATOM 1526 C CA . HIS A 1 195 ? 7.722 -0.737 -28.714 1.00 81.94 195 HIS A CA 1
ATOM 1527 C C . HIS A 1 195 ? 7.078 -2.046 -28.207 1.00 81.94 195 HIS A C 1
ATOM 1529 O O . HIS A 1 195 ? 6.762 -2.922 -29.021 1.00 81.94 195 HIS A O 1
ATOM 1535 N N . PRO A 1 196 ? 6.816 -2.167 -26.890 1.00 82.88 196 PRO A N 1
ATOM 1536 C CA . PRO A 1 196 ? 6.122 -3.320 -26.314 1.00 82.88 196 PRO A CA 1
ATOM 1537 C C . PRO A 1 196 ? 4.804 -3.601 -27.044 1.00 82.88 196 PRO A C 1
ATOM 1539 O O . PRO A 1 196 ? 4.024 -2.685 -27.336 1.00 82.88 196 PRO A O 1
ATOM 1542 N N . LYS A 1 197 ? 4.525 -4.878 -27.327 1.00 84.56 197 LYS A N 1
ATOM 1543 C CA . LYS A 1 197 ? 3.182 -5.310 -27.740 1.00 84.56 197 LYS A CA 1
ATOM 1544 C C . LYS A 1 197 ? 2.248 -5.339 -26.533 1.00 84.56 197 LYS A C 1
ATOM 1546 O O . LYS A 1 197 ? 2.674 -5.540 -25.398 1.00 84.56 197 LYS A O 1
ATOM 1551 N N . CYS A 1 198 ? 0.951 -5.167 -26.790 1.00 84.94 198 CYS A N 1
ATOM 1552 C CA . CYS A 1 198 ? -0.041 -5.166 -25.724 1.00 84.94 198 CYS A CA 1
ATOM 1553 C C . CYS A 1 198 ? -0.096 -6.516 -24.998 1.00 84.94 198 CYS A C 1
ATOM 1555 O O . CYS A 1 198 ? -0.295 -7.545 -25.647 1.00 84.94 198 CYS A O 1
ATOM 1557 N N . ILE A 1 199 ? 0.006 -6.499 -23.664 1.00 84.81 199 ILE A N 1
ATOM 1558 C CA . ILE A 1 199 ? -0.018 -7.710 -22.825 1.00 84.81 199 ILE A CA 1
ATOM 1559 C C . ILE A 1 199 ? -1.321 -8.492 -23.039 1.00 84.81 199 ILE A C 1
ATOM 1561 O O . ILE A 1 199 ? -1.293 -9.710 -23.150 1.00 84.81 199 ILE A O 1
ATOM 1565 N N . ALA A 1 200 ? -2.452 -7.799 -23.209 1.00 83.75 200 ALA A N 1
ATOM 1566 C CA . ALA A 1 200 ? -3.751 -8.437 -23.445 1.00 83.75 200 ALA A CA 1
ATOM 1567 C C . ALA A 1 200 ? -3.856 -9.182 -24.787 1.00 83.75 200 ALA A C 1
ATOM 1569 O O . ALA A 1 200 ? -4.766 -9.984 -24.971 1.00 83.75 200 ALA A O 1
ATOM 1570 N N . ARG A 1 201 ? -2.949 -8.921 -25.740 1.00 86.75 201 ARG A N 1
ATOM 1571 C CA . ARG A 1 201 ? -2.915 -9.611 -27.039 1.00 86.75 201 ARG A CA 1
ATOM 1572 C C . ARG A 1 201 ? -2.028 -10.863 -27.013 1.00 86.75 201 ARG A C 1
ATOM 1574 O O . ARG A 1 201 ? -2.103 -11.666 -27.938 1.00 86.75 201 ARG A O 1
ATOM 1581 N N . ILE A 1 202 ? -1.190 -11.037 -25.990 1.00 83.69 202 ILE A N 1
ATOM 1582 C CA . ILE A 1 202 ? -0.257 -12.161 -25.888 1.00 83.69 202 ILE A CA 1
ATOM 1583 C C . ILE A 1 202 ? -0.865 -13.212 -24.955 1.00 83.69 202 ILE A C 1
ATOM 1585 O O . ILE A 1 202 ? -0.967 -12.996 -23.753 1.00 83.69 202 ILE A O 1
ATOM 1589 N N . SER A 1 203 ? -1.272 -14.356 -25.506 1.00 81.06 203 SER A N 1
ATOM 1590 C CA . SER A 1 203 ? -1.910 -15.440 -24.742 1.00 81.06 203 SER A CA 1
ATOM 1591 C C . SER A 1 203 ? -0.919 -16.406 -24.084 1.00 81.06 203 SER A C 1
ATOM 1593 O O . SER A 1 203 ? -1.282 -17.110 -23.145 1.00 81.06 203 SER A O 1
ATOM 1595 N N . LEU A 1 204 ? 0.331 -16.447 -24.557 1.00 83.00 204 LEU A N 1
ATOM 1596 C CA . LEU A 1 204 ? 1.373 -17.350 -24.068 1.00 83.00 204 LEU A CA 1
ATOM 1597 C C . LEU A 1 204 ? 2.389 -16.603 -23.205 1.00 83.00 204 LEU A C 1
ATOM 1599 O O . LEU A 1 204 ? 3.025 -15.650 -23.654 1.00 83.00 204 LEU A O 1
ATOM 1603 N N . TYR A 1 205 ? 2.615 -17.086 -21.981 1.00 75.19 205 TYR A N 1
ATOM 1604 C CA . TYR A 1 205 ? 3.604 -16.485 -21.081 1.00 75.19 205 TYR A CA 1
ATOM 1605 C C . TYR A 1 205 ? 5.039 -16.585 -21.630 1.00 75.19 205 TYR A C 1
ATOM 1607 O O . TYR A 1 205 ? 5.840 -15.672 -21.445 1.00 75.19 205 TYR A O 1
ATOM 1615 N N . SER A 1 206 ? 5.348 -17.648 -22.384 1.00 78.00 206 SER A N 1
ATOM 1616 C CA . SER A 1 206 ? 6.627 -17.798 -23.096 1.00 78.00 206 SER A CA 1
ATOM 1617 C C . SER A 1 206 ? 6.872 -16.695 -24.129 1.00 78.00 206 SER A C 1
ATOM 1619 O O . SER A 1 206 ? 8.018 -16.321 -24.371 1.00 78.00 206 SER A O 1
ATOM 1621 N N . ASP A 1 207 ? 5.802 -16.151 -24.712 1.00 81.69 207 ASP A N 1
ATOM 1622 C CA . ASP A 1 207 ? 5.862 -15.072 -25.698 1.00 81.69 207 ASP A CA 1
ATOM 1623 C C . ASP A 1 207 ? 5.803 -13.685 -25.053 1.00 81.69 207 ASP A C 1
ATOM 1625 O O . ASP A 1 207 ? 6.180 -12.699 -25.690 1.00 81.69 207 ASP A O 1
ATOM 1629 N N . MET A 1 208 ? 5.368 -13.596 -23.789 1.00 81.19 208 MET A N 1
ATOM 1630 C CA . MET A 1 208 ? 5.229 -12.330 -23.072 1.00 81.19 208 MET A CA 1
ATOM 1631 C C . MET A 1 208 ? 6.555 -11.576 -23.073 1.00 81.19 208 MET A C 1
ATOM 1633 O O . MET A 1 208 ? 6.637 -10.501 -23.652 1.00 81.19 208 MET A O 1
ATOM 1637 N N . TRP A 1 209 ? 7.619 -12.168 -22.534 1.00 72.38 209 TRP A N 1
ATOM 1638 C CA . TRP A 1 209 ? 8.927 -11.511 -22.454 1.00 72.38 209 TRP A CA 1
ATOM 1639 C C . TRP A 1 209 ? 9.547 -11.225 -23.824 1.00 72.38 209 TRP A C 1
ATOM 1641 O O . TRP A 1 209 ? 10.209 -10.207 -23.990 1.00 72.38 209 TRP A O 1
ATOM 1651 N N . ARG A 1 210 ? 9.272 -12.065 -24.830 1.00 82.31 210 ARG A N 1
ATOM 1652 C CA . ARG A 1 210 ? 9.797 -11.903 -26.194 1.00 82.31 210 ARG A CA 1
ATOM 1653 C C . ARG A 1 210 ? 9.263 -10.655 -26.898 1.00 82.31 210 ARG A C 1
ATOM 1655 O O . ARG A 1 210 ? 9.988 -10.049 -27.684 1.00 82.31 210 ARG A O 1
ATOM 1662 N N . TYR A 1 211 ? 7.997 -10.310 -26.664 1.00 84.25 211 TYR A N 1
ATOM 1663 C CA . TYR A 1 211 ? 7.322 -9.212 -27.364 1.00 84.25 211 TYR A CA 1
ATOM 1664 C C . TYR A 1 211 ? 6.965 -8.018 -26.475 1.00 84.25 211 TYR A C 1
ATOM 1666 O O . TYR A 1 211 ? 6.632 -6.954 -27.000 1.00 84.25 211 TYR A O 1
ATOM 1674 N N . PHE A 1 212 ? 6.997 -8.187 -25.155 1.00 81.75 212 PHE A N 1
ATOM 1675 C CA . PHE A 1 212 ? 6.826 -7.106 -24.194 1.00 81.75 212 PHE A CA 1
ATOM 1676 C C . PHE A 1 212 ? 8.135 -6.330 -24.014 1.00 81.75 212 PHE A C 1
ATOM 1678 O O . PHE A 1 212 ? 8.139 -5.122 -24.200 1.00 81.75 212 PHE A O 1
ATOM 1685 N N . ASP A 1 213 ? 9.258 -7.003 -23.748 1.00 80.94 213 ASP A N 1
ATOM 1686 C CA . ASP A 1 213 ? 10.567 -6.347 -23.619 1.00 80.94 213 ASP A CA 1
ATOM 1687 C C . ASP A 1 213 ? 11.615 -7.054 -24.485 1.00 80.94 213 ASP A C 1
ATOM 1689 O O . ASP A 1 213 ? 12.393 -7.900 -24.041 1.00 80.94 213 ASP A O 1
ATOM 1693 N N . GLU A 1 214 ? 11.616 -6.696 -25.769 1.00 83.31 214 GLU A N 1
ATOM 1694 C CA . GLU A 1 214 ? 12.532 -7.261 -26.757 1.00 83.31 214 GLU A CA 1
ATOM 1695 C C . GLU A 1 214 ? 14.006 -6.983 -26.410 1.00 83.31 214 GLU A C 1
ATOM 1697 O O . GLU A 1 214 ? 14.872 -7.825 -26.662 1.00 83.31 214 GLU A O 1
ATOM 1702 N N . GLY A 1 215 ? 14.298 -5.814 -25.831 1.00 83.62 215 GLY A N 1
ATOM 1703 C CA . GLY A 1 215 ? 15.654 -5.403 -25.472 1.00 83.62 215 GLY A CA 1
ATOM 1704 C C . GLY A 1 215 ? 16.232 -6.279 -24.366 1.00 83.62 215 GLY A C 1
ATOM 1705 O O . GLY A 1 215 ? 17.292 -6.886 -24.552 1.00 83.62 215 GLY A O 1
ATOM 1706 N N . LEU A 1 216 ? 15.501 -6.409 -23.254 1.00 80.00 216 LEU A N 1
ATOM 1707 C CA . LEU A 1 216 ? 15.873 -7.287 -22.146 1.00 80.00 216 LEU A CA 1
ATOM 1708 C C . LEU A 1 216 ? 15.936 -8.751 -22.590 1.00 80.00 216 LEU A C 1
ATOM 1710 O O . LEU A 1 216 ? 16.881 -9.459 -22.248 1.00 80.00 216 LEU A O 1
ATOM 1714 N N . TYR A 1 217 ? 14.972 -9.204 -23.394 1.00 84.12 217 TYR A N 1
ATOM 1715 C CA . TYR A 1 217 ? 14.949 -10.573 -23.907 1.00 84.12 217 TYR A CA 1
ATOM 1716 C C . TYR A 1 217 ? 16.190 -10.901 -24.754 1.00 84.12 217 TYR A C 1
ATOM 1718 O O . TYR A 1 217 ? 16.857 -11.911 -24.520 1.00 84.12 217 TYR A O 1
ATOM 1726 N N . ARG A 1 218 ? 16.549 -10.029 -25.709 1.00 82.50 218 ARG A N 1
ATOM 1727 C CA . ARG A 1 218 ? 17.760 -10.190 -26.537 1.00 82.50 218 ARG A CA 1
ATOM 1728 C C . ARG A 1 218 ? 19.036 -10.116 -25.703 1.00 82.50 218 ARG A C 1
ATOM 1730 O O . ARG A 1 218 ? 19.980 -10.851 -25.990 1.00 82.50 218 ARG A O 1
ATOM 1737 N N . PHE A 1 219 ? 19.061 -9.253 -24.689 1.00 82.88 219 PHE A N 1
ATOM 1738 C CA . PHE A 1 219 ? 20.160 -9.165 -23.734 1.00 82.88 219 PHE A CA 1
ATOM 1739 C C . PHE A 1 219 ? 20.325 -10.494 -22.981 1.00 82.88 219 PHE A C 1
ATOM 1741 O O . PHE A 1 219 ? 21.372 -11.125 -23.083 1.00 82.88 219 PHE A O 1
ATOM 1748 N N . LEU A 1 220 ? 19.279 -11.003 -22.330 1.00 78.62 220 LEU A N 1
ATOM 1749 C CA . LEU A 1 220 ? 19.351 -12.264 -21.583 1.00 78.62 220 LEU A CA 1
ATOM 1750 C C . LEU A 1 220 ? 19.774 -13.454 -22.463 1.00 78.62 220 LEU A C 1
ATOM 1752 O O . LEU A 1 220 ? 20.611 -14.247 -22.041 1.00 78.62 220 LEU A O 1
ATOM 1756 N N . LEU A 1 221 ? 19.282 -13.546 -23.705 1.00 79.44 221 LEU A N 1
ATOM 1757 C CA . LEU A 1 221 ? 19.708 -14.588 -24.651 1.00 79.44 221 LEU A CA 1
ATOM 1758 C C . LEU A 1 221 ? 21.174 -14.464 -25.082 1.00 79.44 221 LEU A C 1
ATOM 1760 O O . LEU A 1 221 ? 21.841 -15.471 -25.315 1.00 79.44 221 LEU A O 1
ATOM 1764 N N . ARG A 1 222 ? 21.694 -13.240 -25.215 1.00 78.62 222 ARG A N 1
ATOM 1765 C CA . ARG A 1 222 ? 23.104 -13.016 -25.562 1.00 78.62 222 ARG A CA 1
ATOM 1766 C C . ARG A 1 222 ? 24.041 -13.402 -24.414 1.00 78.62 222 ARG A C 1
ATOM 1768 O O . ARG A 1 222 ? 25.143 -13.872 -24.683 1.00 78.62 222 ARG A O 1
ATOM 1775 N N . TRP A 1 223 ? 23.598 -13.251 -23.166 1.00 61.91 223 TRP A N 1
ATOM 1776 C CA . TRP A 1 223 ? 24.339 -13.629 -21.956 1.00 61.91 223 TRP A CA 1
ATOM 1777 C C . TRP A 1 223 ? 23.981 -15.022 -21.408 1.00 61.91 223 TRP A C 1
ATOM 1779 O O . TRP A 1 223 ? 24.311 -15.335 -20.265 1.00 61.91 223 TRP A O 1
ATOM 1789 N N . ASP A 1 224 ? 23.405 -15.907 -22.229 1.00 56.44 224 ASP A N 1
ATOM 1790 C CA . ASP A 1 224 ? 23.114 -17.316 -21.901 1.00 56.44 224 ASP A CA 1
ATOM 1791 C C . ASP A 1 224 ? 24.350 -18.112 -21.396 1.00 56.44 224 ASP A C 1
ATOM 1793 O O . ASP A 1 224 ? 24.225 -19.186 -20.812 1.00 56.44 224 ASP A O 1
ATOM 1797 N N . THR A 1 225 ? 25.567 -17.565 -21.512 1.00 53.75 225 THR A N 1
ATOM 1798 C CA . THR A 1 225 ? 26.772 -18.057 -20.817 1.00 53.75 225 THR A CA 1
ATOM 1799 C C . THR A 1 225 ? 26.647 -18.023 -19.281 1.00 53.75 225 THR A C 1
ATOM 1801 O O . THR A 1 225 ? 27.175 -18.909 -18.613 1.00 53.75 225 THR A O 1
ATOM 1804 N N . PHE A 1 226 ? 25.917 -17.065 -18.696 1.00 50.28 226 PHE A N 1
ATOM 1805 C CA . PHE A 1 226 ? 25.759 -16.932 -17.238 1.00 50.28 226 PHE A CA 1
ATOM 1806 C C . PHE A 1 226 ? 24.779 -17.973 -16.656 1.00 50.28 226 PHE A C 1
ATOM 1808 O O . PHE A 1 226 ? 25.022 -18.526 -15.587 1.00 50.28 226 PHE A O 1
ATOM 1815 N N . LEU A 1 227 ? 23.720 -18.334 -17.396 1.00 50.78 227 LEU A N 1
ATOM 1816 C CA . LEU A 1 227 ? 22.797 -19.425 -17.028 1.00 50.78 227 LEU A CA 1
ATOM 1817 C C . LEU A 1 227 ? 23.380 -20.819 -17.310 1.00 50.78 227 LEU A C 1
ATOM 1819 O O . LEU A 1 227 ? 23.023 -21.791 -16.638 1.00 50.78 227 LEU A O 1
ATOM 1823 N N . LYS A 1 228 ? 24.315 -20.931 -18.261 1.00 49.03 228 LYS A N 1
ATOM 1824 C CA . LYS A 1 228 ? 25.088 -22.161 -18.485 1.00 49.03 228 LYS A CA 1
ATOM 1825 C C . LYS A 1 228 ? 26.094 -22.445 -17.371 1.00 49.03 228 LYS A C 1
ATOM 1827 O O . LYS A 1 228 ? 26.321 -23.618 -17.099 1.00 49.03 228 LYS A O 1
ATOM 1832 N N . PHE A 1 229 ? 26.618 -21.436 -16.670 1.00 46.09 229 PHE A N 1
ATOM 1833 C CA . PHE A 1 229 ? 27.543 -21.639 -15.543 1.00 46.09 229 PHE A CA 1
ATOM 1834 C C . PHE A 1 229 ? 26.890 -22.402 -14.372 1.00 46.09 229 PHE A C 1
ATOM 1836 O O . PHE A 1 229 ? 27.509 -23.285 -13.784 1.00 46.09 229 PHE A O 1
ATOM 1843 N N . GLY A 1 230 ? 25.597 -22.168 -14.114 1.00 41.66 230 GLY A N 1
ATOM 1844 C CA . GLY A 1 230 ? 24.829 -22.927 -13.116 1.00 41.66 230 GLY A CA 1
ATOM 1845 C C . GLY A 1 230 ? 24.556 -24.391 -13.497 1.00 41.66 230 GLY A C 1
ATOM 1846 O O . GLY A 1 230 ? 24.404 -25.230 -12.615 1.00 41.66 230 GLY A O 1
ATOM 1847 N N . ARG A 1 231 ? 24.540 -24.731 -14.798 1.00 42.41 231 ARG A N 1
ATOM 1848 C CA . ARG A 1 231 ? 24.449 -26.130 -15.272 1.00 42.41 231 ARG A CA 1
ATOM 1849 C C . ARG A 1 231 ? 25.813 -26.794 -15.470 1.00 42.41 231 ARG A C 1
ATOM 1851 O O . ARG A 1 231 ? 25.894 -28.016 -15.368 1.00 42.41 231 ARG A O 1
ATOM 1858 N N . PHE A 1 232 ? 26.876 -26.023 -15.699 1.00 38.66 232 PHE A N 1
ATOM 1859 C CA . PHE A 1 232 ? 28.239 -26.550 -15.819 1.00 38.66 232 PHE A CA 1
ATOM 1860 C C . PHE A 1 232 ? 28.741 -27.144 -14.496 1.0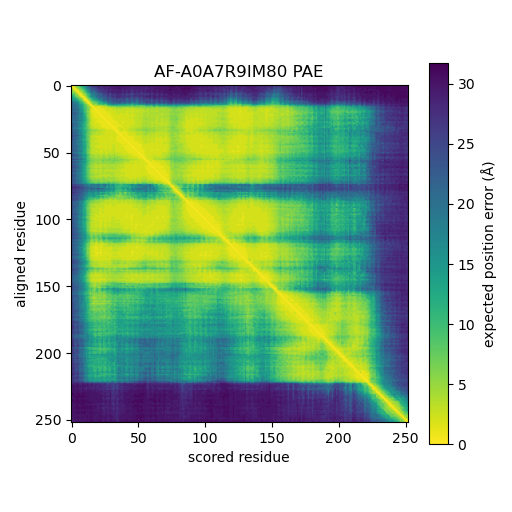0 38.66 232 PHE A C 1
ATOM 1862 O O . PHE A 1 232 ? 29.371 -28.195 -14.503 1.00 38.66 232 PHE A O 1
ATOM 1869 N N . GLN A 1 233 ? 28.341 -26.579 -13.351 1.00 44.31 233 GLN A N 1
ATOM 1870 C CA . GLN A 1 233 ? 28.693 -27.142 -12.041 1.00 44.31 233 GLN A CA 1
ATOM 1871 C C . GLN A 1 233 ? 27.990 -28.484 -11.736 1.00 44.31 233 GLN A C 1
ATOM 1873 O O . GLN A 1 233 ? 28.475 -29.261 -10.918 1.00 44.31 233 GLN A O 1
ATOM 1878 N N . GLN A 1 234 ? 26.875 -28.798 -12.409 1.00 43.16 234 GLN A N 1
ATOM 1879 C CA . GLN A 1 234 ? 26.137 -30.052 -12.204 1.00 43.16 234 GLN A CA 1
ATOM 1880 C C . GLN A 1 234 ? 26.565 -31.148 -13.194 1.00 43.16 234 GLN A C 1
ATOM 1882 O O . GLN A 1 234 ? 26.595 -32.328 -12.841 1.00 43.16 234 GLN A O 1
ATOM 1887 N N . HIS A 1 235 ? 26.964 -30.773 -14.413 1.00 38.28 235 HIS A N 1
ATOM 1888 C CA . HIS A 1 235 ? 27.427 -31.736 -15.413 1.00 38.28 235 HIS A CA 1
ATOM 1889 C C . HIS A 1 235 ? 28.854 -32.241 -15.126 1.00 38.28 235 HIS A C 1
ATOM 1891 O O . HIS A 1 235 ? 29.098 -33.442 -15.260 1.00 38.28 235 HIS A O 1
ATOM 1897 N N . ASP A 1 236 ? 29.754 -31.385 -14.621 1.00 42.31 236 ASP A N 1
ATOM 1898 C CA . ASP A 1 236 ? 31.120 -31.800 -14.250 1.00 42.31 236 ASP A CA 1
ATOM 1899 C C . ASP A 1 236 ? 31.160 -32.665 -12.974 1.00 42.31 236 ASP A C 1
ATOM 1901 O O . ASP A 1 236 ? 31.987 -33.572 -12.864 1.00 42.31 236 ASP A O 1
ATOM 1905 N N . PHE A 1 237 ? 30.213 -32.492 -12.040 1.00 43.97 237 PHE A N 1
ATOM 1906 C CA . PHE A 1 237 ? 30.122 -33.354 -10.850 1.00 43.97 237 PHE A CA 1
ATOM 1907 C C . PHE A 1 237 ? 29.606 -34.767 -11.184 1.00 43.97 237 PHE A C 1
ATOM 1909 O O . PHE A 1 237 ? 30.055 -35.759 -10.608 1.00 43.97 237 PHE A O 1
ATOM 1916 N N . THR A 1 238 ? 28.699 -34.881 -12.161 1.00 44.03 238 THR A N 1
ATOM 1917 C CA . THR A 1 238 ? 28.095 -36.170 -12.544 1.00 44.03 238 THR A CA 1
ATOM 1918 C C . THR A 1 238 ? 29.056 -37.032 -13.375 1.00 44.03 238 THR A C 1
ATOM 1920 O O . THR A 1 238 ? 29.097 -38.250 -13.203 1.00 44.03 238 THR A O 1
ATOM 1923 N N . VAL A 1 239 ? 29.895 -36.413 -14.219 1.00 51.69 239 VAL A N 1
ATOM 1924 C CA . VAL A 1 239 ? 30.940 -37.124 -14.983 1.00 51.69 239 VAL A CA 1
ATOM 1925 C C . VAL A 1 239 ? 32.108 -37.546 -14.079 1.00 51.69 239 VAL A C 1
ATOM 1927 O O . VAL A 1 239 ? 32.622 -38.657 -14.230 1.00 51.69 239 VAL A O 1
ATOM 1930 N N . SER A 1 240 ? 32.478 -36.745 -13.070 1.00 44.38 240 SER A N 1
ATOM 1931 C CA . SER A 1 240 ? 33.527 -37.130 -12.109 1.00 44.38 240 SER A CA 1
ATOM 1932 C C . SER A 1 240 ? 33.144 -38.357 -11.264 1.00 44.38 240 SER A C 1
ATOM 1934 O O . SER A 1 240 ? 33.991 -39.217 -11.020 1.00 44.38 240 SER A O 1
ATOM 1936 N N . LEU A 1 241 ? 31.872 -38.494 -10.865 1.00 45.06 241 LEU A N 1
ATOM 1937 C CA . LEU A 1 241 ? 31.394 -39.656 -10.101 1.00 45.06 241 LEU A CA 1
ATOM 1938 C C . LEU A 1 241 ? 31.303 -40.939 -10.947 1.00 45.06 241 LEU A C 1
ATOM 1940 O O . LEU A 1 241 ? 31.660 -42.011 -10.463 1.00 45.06 241 LEU A O 1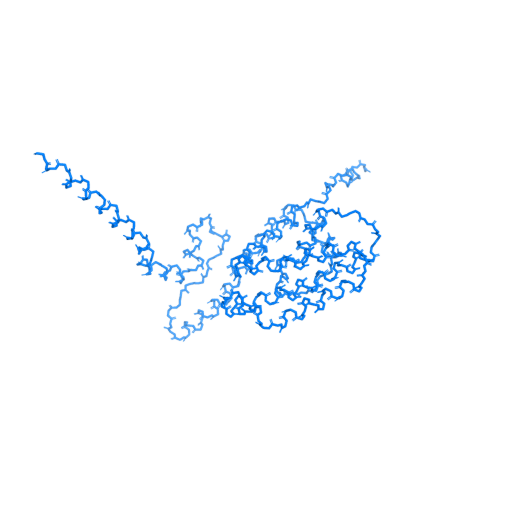
ATOM 1944 N N . TYR A 1 242 ? 30.902 -40.846 -12.221 1.00 42.88 242 TYR A N 1
ATOM 1945 C CA . TYR A 1 242 ? 30.868 -42.009 -13.125 1.00 42.88 242 TYR A CA 1
ATOM 1946 C C . TYR A 1 242 ? 32.268 -42.517 -13.504 1.00 42.88 242 TYR A C 1
ATOM 1948 O O . TYR A 1 242 ? 32.475 -43.726 -13.644 1.00 42.88 242 TYR A O 1
ATOM 1956 N N . THR A 1 243 ? 33.243 -41.609 -13.618 1.00 47.25 243 THR A N 1
ATOM 1957 C CA . THR A 1 243 ? 34.632 -41.975 -13.939 1.00 47.25 243 THR A CA 1
ATOM 1958 C C . THR A 1 243 ? 35.347 -42.589 -12.727 1.00 47.25 243 THR A C 1
ATOM 1960 O O . THR A 1 243 ? 36.138 -43.510 -12.898 1.00 47.25 243 THR A O 1
ATOM 1963 N N . GLN A 1 244 ? 35.016 -42.183 -11.492 1.00 48.28 244 GLN A N 1
ATOM 1964 C CA . GLN A 1 244 ? 35.513 -42.863 -10.284 1.00 48.28 244 GLN A CA 1
ATOM 1965 C C . GLN A 1 244 ? 34.893 -44.254 -10.073 1.00 48.28 244 GLN A C 1
ATOM 1967 O O . GLN A 1 244 ? 35.595 -45.158 -9.627 1.00 48.28 244 GLN A O 1
ATOM 1972 N N . TYR A 1 245 ? 33.618 -44.460 -10.423 1.00 40.00 245 TYR A N 1
ATOM 1973 C CA . TYR A 1 245 ? 32.969 -45.771 -10.267 1.00 40.00 245 TYR A CA 1
ATOM 1974 C C . TYR A 1 245 ? 33.426 -46.798 -11.319 1.00 40.00 245 TYR A C 1
ATOM 1976 O O . TYR A 1 245 ? 33.478 -47.988 -11.028 1.00 40.00 245 TYR A O 1
ATOM 1984 N N . SER A 1 246 ? 33.816 -46.347 -12.519 1.00 44.78 246 SER A N 1
ATOM 1985 C CA . SER A 1 246 ? 34.295 -47.239 -13.592 1.00 44.78 246 SER A CA 1
ATOM 1986 C C . SER A 1 246 ? 35.774 -47.633 -13.462 1.00 44.78 246 SER A C 1
ATOM 1988 O O . SER A 1 246 ? 36.180 -48.626 -14.046 1.00 44.78 246 SER A O 1
ATOM 1990 N N . ILE A 1 247 ? 36.581 -46.900 -12.682 1.00 50.22 247 ILE A N 1
ATOM 1991 C CA . ILE A 1 247 ? 37.998 -47.240 -12.425 1.00 50.22 247 ILE A CA 1
ATOM 1992 C C . ILE A 1 247 ? 38.147 -48.173 -11.199 1.00 50.22 247 ILE A C 1
ATOM 1994 O O . ILE A 1 247 ? 39.191 -48.786 -11.000 1.00 50.22 247 ILE A O 1
ATOM 1998 N N . GLY A 1 248 ? 37.094 -48.339 -10.390 1.00 48.25 248 GLY A N 1
ATOM 1999 C CA . GLY A 1 248 ? 37.098 -49.176 -9.182 1.00 48.25 248 GLY A CA 1
ATOM 2000 C C . GLY A 1 248 ? 36.715 -50.650 -9.372 1.00 48.25 248 GLY A C 1
ATOM 2001 O O . GLY A 1 248 ? 36.616 -51.358 -8.375 1.00 48.25 248 GLY A O 1
ATOM 2002 N N . VAL A 1 249 ? 36.469 -51.113 -10.605 1.00 50.50 249 VAL A N 1
ATOM 2003 C CA . VAL A 1 249 ? 36.012 -52.494 -10.889 1.00 50.50 249 VAL A CA 1
ATOM 2004 C C . VAL A 1 249 ? 37.064 -53.332 -11.646 1.00 50.50 249 VAL A C 1
ATOM 2006 O O . VAL A 1 249 ? 36.912 -54.543 -11.733 1.00 50.50 249 VAL A O 1
ATOM 2009 N N . ASP A 1 250 ? 38.188 -52.740 -12.073 1.00 46.53 250 ASP A N 1
ATOM 2010 C CA . ASP A 1 250 ? 39.264 -53.431 -12.816 1.00 46.53 250 ASP A CA 1
ATOM 2011 C C . ASP A 1 250 ? 40.570 -53.626 -12.008 1.00 46.53 250 ASP A C 1
ATOM 2013 O O . ASP A 1 250 ? 41.671 -53.632 -12.558 1.00 46.53 250 ASP A O 1
ATOM 2017 N N . LEU A 1 251 ? 40.470 -53.807 -10.687 1.00 44.72 251 LEU A N 1
ATOM 2018 C CA . LEU A 1 251 ? 41.566 -54.328 -9.854 1.00 44.72 251 LEU A CA 1
ATOM 2019 C C . LEU A 1 251 ? 41.040 -55.440 -8.934 1.00 44.72 251 LEU A C 1
ATOM 2021 O O . LEU A 1 251 ? 40.860 -55.252 -7.730 1.00 44.72 251 LEU A O 1
ATOM 2025 N N . GLY A 1 252 ? 40.782 -56.591 -9.554 1.00 39.59 252 GLY A N 1
ATOM 2026 C CA . GLY A 1 252 ? 40.723 -57.917 -8.941 1.00 39.59 252 GLY A CA 1
ATOM 2027 C C . GLY A 1 252 ? 41.719 -58.829 -9.640 1.00 39.59 252 GLY A C 1
ATOM 2028 O O . GLY A 1 252 ? 41.790 -58.746 -10.887 1.00 39.59 252 GLY A O 1
#